Protein AF-A0A7S3EX35-F1 (afdb_monomer_lite)

Structure (mmCIF, N/CA/C/O backbone):
data_AF-A0A7S3EX35-F1
#
_entry.id   AF-A0A7S3EX35-F1
#
loop_
_atom_site.group_PDB
_atom_site.id
_atom_site.type_symbol
_atom_site.label_atom_id
_atom_site.label_alt_id
_atom_site.label_comp_id
_atom_site.label_asym_id
_atom_site.label_entity_id
_atom_site.label_seq_id
_atom_site.pdbx_PDB_ins_code
_atom_site.Cartn_x
_atom_site.Cartn_y
_atom_site.Cartn_z
_atom_site.occupancy
_atom_site.B_iso_or_equiv
_atom_site.auth_seq_id
_atom_site.auth_comp_id
_atom_site.auth_asym_id
_atom_site.auth_atom_id
_atom_site.pdbx_PDB_model_num
ATOM 1 N N . ASP A 1 1 ? 22.086 1.979 3.146 1.00 33.38 1 ASP A N 1
ATOM 2 C CA . ASP A 1 1 ? 22.890 0.841 2.663 1.00 33.38 1 ASP A CA 1
ATOM 3 C C . ASP A 1 1 ? 21.935 -0.196 2.086 1.00 33.38 1 ASP A C 1
ATOM 5 O O . ASP A 1 1 ? 20.925 -0.525 2.688 1.00 33.38 1 ASP A O 1
ATOM 9 N N . HIS A 1 2 ? 22.166 -0.631 0.851 1.00 28.47 2 HIS A N 1
ATOM 10 C CA . HIS A 1 2 ? 21.269 -1.547 0.129 1.00 28.47 2 HIS A CA 1
ATOM 11 C C . HIS A 1 2 ? 21.519 -3.010 0.526 1.00 28.47 2 HIS A C 1
ATOM 13 O O . HIS A 1 2 ? 21.668 -3.875 -0.322 1.00 28.47 2 HIS A O 1
ATOM 19 N N . THR A 1 3 ? 21.656 -3.261 1.826 1.00 29.84 3 THR A N 1
ATOM 20 C CA . THR A 1 3 ? 21.916 -4.591 2.395 1.00 29.84 3 THR A CA 1
ATOM 21 C C . THR A 1 3 ? 20.894 -4.938 3.468 1.00 29.84 3 THR A C 1
ATOM 23 O O . THR A 1 3 ? 21.164 -5.758 4.344 1.00 29.84 3 THR A O 1
ATOM 26 N N . SER A 1 4 ? 19.712 -4.309 3.443 1.00 34.94 4 SER A N 1
ATOM 27 C CA . SER A 1 4 ? 18.636 -4.766 4.314 1.00 34.94 4 SER A CA 1
ATOM 28 C C . SER A 1 4 ? 18.265 -6.178 3.870 1.00 34.94 4 SER A C 1
ATOM 30 O O . SER A 1 4 ? 17.968 -6.393 2.695 1.00 34.94 4 SER A O 1
ATOM 32 N N . ALA A 1 5 ? 18.258 -7.119 4.811 1.00 31.28 5 ALA A N 1
ATOM 33 C CA . ALA A 1 5 ? 17.847 -8.518 4.661 1.00 31.28 5 ALA A CA 1
ATOM 34 C C . ALA A 1 5 ? 16.389 -8.717 4.164 1.00 31.28 5 ALA A C 1
ATOM 36 O O . ALA A 1 5 ? 15.812 -9.788 4.316 1.00 31.28 5 ALA A O 1
ATOM 37 N N . LEU A 1 6 ? 15.777 -7.672 3.601 1.00 36.09 6 LEU A N 1
ATOM 38 C CA . LEU A 1 6 ? 14.483 -7.651 2.934 1.00 36.09 6 LEU A CA 1
ATOM 39 C C . LEU A 1 6 ? 14.613 -7.835 1.410 1.00 36.09 6 LEU A C 1
ATOM 41 O O . LEU A 1 6 ? 13.621 -8.200 0.791 1.00 36.09 6 LEU A O 1
ATOM 45 N N . ASP A 1 7 ? 15.803 -7.664 0.812 1.00 35.28 7 ASP A N 1
ATOM 46 C CA . ASP A 1 7 ? 16.043 -8.080 -0.587 1.00 35.28 7 ASP A CA 1
ATOM 47 C C . ASP A 1 7 ? 15.905 -9.615 -0.746 1.00 35.28 7 ASP A C 1
ATOM 49 O O . ASP A 1 7 ? 15.596 -10.109 -1.828 1.00 35.28 7 ASP A O 1
ATOM 53 N N . ASP A 1 8 ? 16.018 -10.365 0.359 1.00 32.72 8 ASP A N 1
ATOM 54 C CA . ASP A 1 8 ? 15.736 -11.807 0.447 1.00 32.72 8 ASP A CA 1
ATOM 55 C C . ASP A 1 8 ? 14.258 -12.135 0.750 1.00 32.72 8 ASP A C 1
ATOM 57 O O . ASP A 1 8 ? 13.870 -13.303 0.771 1.00 32.72 8 ASP A O 1
ATOM 61 N N . LEU A 1 9 ? 13.390 -11.128 0.933 1.00 33.03 9 LEU A N 1
ATOM 62 C CA . LEU A 1 9 ? 11.929 -11.304 0.924 1.00 33.03 9 LEU A CA 1
ATOM 63 C C . LEU A 1 9 ? 11.367 -11.222 -0.501 1.00 33.03 9 LEU A C 1
ATOM 65 O O . LEU A 1 9 ? 10.210 -10.838 -0.704 1.00 33.03 9 LEU A O 1
ATOM 69 N N . ALA A 1 10 ? 12.151 -11.657 -1.492 1.00 32.62 10 ALA A N 1
ATOM 70 C CA . ALA A 1 10 ? 11.584 -12.227 -2.699 1.00 32.62 10 ALA A CA 1
ATOM 71 C C . ALA A 1 10 ? 10.579 -13.293 -2.246 1.00 32.62 10 ALA A C 1
ATOM 73 O O . ALA A 1 10 ? 10.937 -14.360 -1.744 1.00 32.62 10 ALA A O 1
ATOM 74 N N . THR A 1 11 ? 9.288 -12.979 -2.359 1.00 35.28 11 THR A N 1
ATOM 75 C CA . THR A 1 11 ? 8.259 -14.006 -2.232 1.00 35.28 11 THR A CA 1
ATOM 76 C C . THR A 1 11 ? 8.614 -15.007 -3.313 1.00 35.28 11 THR A C 1
ATOM 78 O O . THR A 1 11 ? 8.600 -14.622 -4.481 1.00 35.28 11 THR A O 1
ATOM 81 N N . VAL A 1 12 ? 9.054 -16.206 -2.908 1.00 32.84 12 VAL A N 1
ATOM 82 C CA . VAL A 1 12 ? 9.645 -17.217 -3.793 1.00 32.84 12 VAL A CA 1
ATOM 83 C C . VAL A 1 12 ? 8.892 -17.193 -5.110 1.00 32.84 12 VAL A C 1
ATOM 85 O O . VAL A 1 12 ? 7.673 -17.394 -5.117 1.00 32.84 12 VAL A O 1
ATOM 88 N N . SER A 1 13 ? 9.610 -16.862 -6.189 1.00 37.06 13 SER A N 1
ATOM 89 C CA . SER A 1 13 ? 9.081 -16.903 -7.545 1.00 37.06 13 SER A CA 1
ATOM 90 C C . SER A 1 13 ? 8.287 -18.192 -7.662 1.00 37.06 13 SER A C 1
ATOM 92 O O . SER A 1 13 ? 8.802 -19.276 -7.380 1.00 37.06 13 SER A O 1
ATOM 94 N N . ALA A 1 14 ? 6.985 -18.074 -7.932 1.00 38.09 14 ALA A N 1
ATOM 95 C CA . ALA A 1 14 ? 6.151 -19.252 -8.042 1.00 38.09 14 ALA A CA 1
ATOM 96 C C . ALA A 1 14 ? 6.773 -20.107 -9.146 1.00 38.09 14 ALA A C 1
ATOM 98 O O . ALA A 1 14 ? 6.750 -19.735 -10.319 1.00 38.09 14 ALA A O 1
ATOM 99 N N . GLY A 1 15 ? 7.394 -21.222 -8.765 1.00 33.88 15 GLY A N 1
ATOM 100 C CA . GLY A 1 15 ? 7.865 -22.206 -9.714 1.00 33.88 15 GLY A CA 1
ATOM 101 C C . GLY A 1 15 ? 6.629 -22.767 -10.391 1.00 33.88 15 GLY A C 1
ATOM 102 O O . GLY A 1 15 ? 6.001 -23.682 -9.863 1.00 33.88 15 GLY A O 1
ATOM 103 N N . VAL A 1 16 ? 6.250 -22.214 -11.543 1.00 41.34 16 VAL A N 1
ATOM 104 C CA . VAL A 1 16 ? 5.185 -22.769 -12.384 1.00 41.34 16 VAL A CA 1
ATOM 105 C C . VAL A 1 16 ? 5.780 -23.960 -13.138 1.00 41.34 16 VAL A C 1
ATOM 107 O O . VAL A 1 16 ? 5.935 -23.969 -14.355 1.00 41.34 16 VAL A O 1
ATOM 110 N N . GLY A 1 17 ? 6.210 -24.965 -12.377 1.00 36.56 17 GLY A N 1
ATOM 111 C CA . GLY A 1 17 ? 6.671 -26.238 -12.893 1.00 36.56 17 GLY A CA 1
ATOM 112 C C . GLY A 1 17 ? 5.466 -27.141 -13.093 1.00 36.56 17 GLY A C 1
ATOM 113 O O . GLY A 1 17 ? 4.831 -27.559 -12.126 1.00 36.56 17 GLY A O 1
ATOM 114 N N . ALA A 1 18 ? 5.156 -27.477 -14.344 1.00 40.00 18 ALA A N 1
ATOM 115 C CA . ALA A 1 18 ? 4.335 -28.647 -14.617 1.00 40.00 18 ALA A CA 1
ATOM 116 C C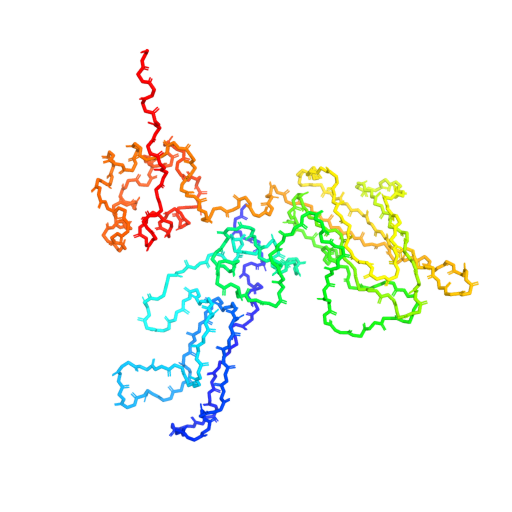 . ALA A 1 18 ? 5.134 -29.870 -14.134 1.00 40.00 18 ALA A C 1
ATOM 118 O O . ALA A 1 18 ? 6.088 -30.283 -14.789 1.00 40.00 18 ALA A O 1
ATOM 119 N N . GLY A 1 19 ? 4.799 -30.386 -12.947 1.00 36.88 19 GLY A N 1
ATOM 120 C CA . GLY A 1 19 ? 5.507 -31.450 -12.222 1.00 36.88 19 GLY A CA 1
ATOM 121 C C . GLY A 1 19 ? 5.481 -32.822 -12.901 1.00 36.88 19 GLY A C 1
ATOM 122 O O . GLY A 1 19 ? 5.061 -33.809 -12.308 1.00 36.88 19 GLY A O 1
ATOM 123 N N . THR A 1 20 ? 5.942 -32.909 -14.143 1.00 41.03 20 THR A N 1
ATOM 124 C CA . THR A 1 20 ? 6.000 -34.145 -14.920 1.00 41.03 20 THR A CA 1
ATOM 125 C C . THR A 1 20 ? 7.351 -34.245 -15.619 1.00 41.03 20 THR A C 1
ATOM 127 O O . THR A 1 20 ? 7.836 -33.284 -16.207 1.00 41.03 20 THR A O 1
ATOM 130 N N . LYS A 1 21 ? 7.974 -35.428 -15.565 1.00 45.53 21 LYS A N 1
ATOM 131 C CA . LYS A 1 21 ? 9.243 -35.731 -16.259 1.00 45.53 21 LYS A CA 1
ATOM 132 C C . LYS A 1 21 ? 9.092 -35.799 -17.793 1.00 45.53 21 LYS A C 1
ATOM 134 O O . LYS A 1 21 ? 10.073 -36.016 -18.494 1.00 45.53 21 LYS A O 1
ATOM 139 N N . THR A 1 22 ? 7.877 -35.614 -18.303 1.00 51.66 22 THR A N 1
ATOM 140 C CA . THR A 1 22 ? 7.478 -35.707 -19.711 1.00 51.66 22 THR A CA 1
ATOM 141 C C . THR A 1 22 ? 6.502 -34.581 -20.024 1.00 51.66 22 THR A C 1
ATOM 143 O O . THR A 1 22 ? 5.497 -34.449 -19.333 1.00 51.66 22 THR A O 1
ATOM 146 N N . PHE A 1 23 ? 6.783 -33.795 -21.065 1.00 51.31 23 PHE A N 1
ATOM 147 C CA . PHE A 1 23 ? 5.909 -32.723 -21.546 1.00 51.31 23 PHE A CA 1
ATOM 148 C C . PHE A 1 23 ? 4.521 -33.275 -21.919 1.00 51.31 23 PHE A C 1
ATOM 150 O O . PHE A 1 23 ? 4.402 -34.042 -22.875 1.00 51.31 23 PHE A O 1
ATOM 157 N N . ASP A 1 24 ? 3.478 -32.885 -21.176 1.00 54.41 24 ASP A N 1
ATOM 158 C CA . ASP A 1 24 ? 2.083 -33.185 -21.517 1.00 54.41 24 ASP A CA 1
ATOM 159 C C . ASP A 1 24 ? 1.392 -31.938 -22.104 1.00 54.41 24 ASP A C 1
ATOM 161 O O . ASP A 1 24 ? 1.098 -30.987 -21.368 1.00 54.41 24 ASP A O 1
ATOM 165 N N . PRO A 1 25 ? 1.077 -31.922 -23.413 1.00 49.00 25 PRO A N 1
ATOM 166 C CA . PRO A 1 25 ? 0.345 -30.820 -24.034 1.00 49.00 25 PRO A CA 1
ATOM 167 C C . PRO A 1 25 ? -1.105 -30.689 -23.523 1.00 49.00 25 PRO A C 1
ATOM 169 O O . PRO A 1 25 ? -1.732 -29.654 -23.744 1.00 49.00 25 PRO A O 1
ATOM 172 N N . ARG A 1 26 ? -1.653 -31.700 -22.827 1.00 50.09 26 ARG A N 1
ATOM 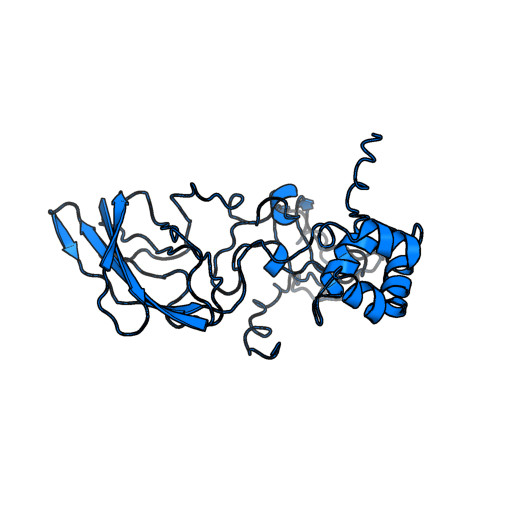173 C CA . ARG A 1 26 ? -3.026 -31.707 -22.287 1.00 50.09 26 ARG A CA 1
ATOM 174 C C . ARG A 1 26 ? -3.135 -31.210 -20.848 1.00 50.09 26 ARG A C 1
ATOM 176 O O . ARG A 1 26 ? -4.180 -30.666 -20.498 1.00 50.09 26 ARG A O 1
ATOM 183 N N . ALA A 1 27 ? -2.076 -31.309 -20.043 1.00 51.91 27 ALA A N 1
ATOM 184 C CA . ALA A 1 27 ? -2.044 -30.784 -18.670 1.00 51.91 27 ALA A CA 1
ATOM 185 C C . ALA A 1 27 ? -2.202 -29.246 -18.599 1.00 51.91 27 ALA A C 1
ATOM 187 O O . ALA A 1 27 ? -2.414 -28.682 -17.532 1.00 51.91 27 ALA A O 1
ATOM 188 N N . ASN A 1 28 ? -2.125 -28.575 -19.753 1.00 53.84 28 ASN A N 1
ATOM 189 C CA . ASN A 1 28 ? -1.778 -27.167 -19.882 1.00 53.84 28 ASN A CA 1
ATOM 190 C C . ASN A 1 28 ? -2.725 -26.334 -20.764 1.00 53.84 28 ASN A C 1
ATOM 192 O O . ASN A 1 28 ? -2.515 -25.135 -20.927 1.00 53.84 28 ASN A O 1
ATOM 196 N N . ALA A 1 29 ? -3.785 -26.928 -21.318 1.00 54.47 29 ALA A N 1
ATOM 197 C CA . ALA A 1 29 ? -4.686 -26.233 -22.245 1.00 54.47 29 ALA A CA 1
ATOM 198 C C . ALA A 1 29 ? -5.743 -25.333 -21.563 1.00 54.47 29 ALA A C 1
ATOM 200 O O . ALA A 1 29 ? -6.445 -24.597 -22.251 1.00 54.47 29 ALA A O 1
ATOM 201 N N . LYS A 1 30 ? -5.888 -25.391 -20.228 1.00 58.84 30 LYS A N 1
ATOM 202 C CA . LYS A 1 30 ? -6.922 -24.645 -19.474 1.00 58.84 30 LYS A CA 1
ATOM 203 C C . LYS A 1 30 ? -6.387 -23.587 -18.506 1.00 58.84 30 LYS A C 1
ATOM 205 O O . LYS A 1 30 ? -7.184 -22.854 -17.927 1.00 58.84 30 LYS A O 1
ATOM 210 N N . SER A 1 31 ? -5.075 -23.505 -18.307 1.00 69.31 31 SER A N 1
ATOM 211 C CA . SER A 1 31 ? -4.493 -22.509 -17.406 1.00 69.31 31 SER A CA 1
ATOM 212 C C . SER A 1 31 ? -4.565 -21.133 -18.059 1.00 69.31 31 SER A C 1
ATOM 214 O O . SER A 1 31 ? -4.027 -20.935 -19.147 1.00 69.31 31 SER A O 1
ATOM 216 N N . ASN A 1 32 ? -5.239 -20.188 -17.407 1.00 74.00 32 ASN A N 1
ATOM 217 C CA . ASN A 1 32 ? -5.300 -18.797 -17.836 1.00 74.00 32 ASN A CA 1
ATOM 218 C C . ASN A 1 32 ? -4.563 -17.932 -16.812 1.00 74.00 32 ASN A C 1
ATOM 220 O O . ASN A 1 32 ? -4.972 -17.842 -15.655 1.00 74.00 32 ASN A O 1
ATOM 224 N N . PHE A 1 33 ? -3.468 -17.320 -17.251 1.00 76.88 33 PHE A N 1
ATOM 225 C CA . PHE A 1 33 ? -2.710 -16.347 -16.483 1.00 76.88 33 PHE A CA 1
ATOM 226 C C . PHE A 1 33 ? -3.039 -14.970 -17.036 1.00 76.88 33 PHE A C 1
ATOM 228 O O . PHE A 1 33 ? -2.510 -14.566 -18.076 1.00 76.88 33 PHE A O 1
ATOM 235 N N . ALA A 1 34 ? -3.907 -14.240 -16.346 1.00 79.44 34 ALA A N 1
ATOM 236 C CA . ALA A 1 34 ? -4.270 -12.891 -16.742 1.00 79.44 34 ALA A CA 1
ATOM 237 C C . ALA A 1 34 ? -3.981 -11.870 -15.645 1.00 79.44 34 ALA A C 1
ATOM 239 O O . ALA A 1 34 ? -4.303 -12.111 -14.484 1.00 79.44 34 ALA A O 1
ATOM 240 N N . ARG A 1 35 ? -3.431 -10.714 -16.041 1.00 82.94 35 ARG A N 1
ATOM 241 C CA . ARG A 1 35 ? -3.239 -9.538 -15.174 1.00 82.94 35 ARG A CA 1
ATOM 242 C C . ARG A 1 35 ? -2.422 -9.817 -13.910 1.00 82.94 35 ARG A C 1
ATOM 244 O O . ARG A 1 35 ? -2.694 -9.261 -12.855 1.00 82.94 35 ARG A O 1
ATOM 251 N N . ASN A 1 36 ? -1.403 -10.660 -14.006 1.00 82.25 36 ASN A N 1
ATOM 252 C CA . ASN A 1 36 ? -0.473 -10.928 -12.910 1.00 82.25 36 ASN A CA 1
ATOM 253 C C . ASN A 1 36 ? 0.745 -10.009 -12.980 1.00 82.25 36 ASN A C 1
ATOM 255 O O . ASN A 1 36 ? 1.125 -9.551 -14.057 1.00 82.25 36 ASN A O 1
ATOM 259 N N . VAL A 1 37 ? 1.380 -9.795 -11.831 1.00 80.75 37 VAL A N 1
ATOM 260 C CA . VAL A 1 37 ? 2.688 -9.146 -11.723 1.00 80.75 37 VAL A CA 1
ATOM 261 C C . VAL A 1 37 ? 3.669 -10.209 -11.242 1.00 80.75 37 VAL A C 1
ATOM 263 O O . VAL A 1 37 ? 3.548 -10.695 -10.120 1.00 80.75 37 VAL A O 1
ATOM 266 N N . PHE A 1 38 ? 4.593 -10.608 -12.110 1.00 76.19 38 PHE A N 1
ATOM 267 C CA . PHE A 1 38 ? 5.628 -11.591 -11.822 1.00 76.19 38 PHE A CA 1
ATOM 268 C C . PHE A 1 38 ? 6.985 -10.906 -11.845 1.00 76.19 38 PHE A C 1
ATOM 270 O O . PHE A 1 38 ? 7.360 -10.318 -12.853 1.00 76.19 38 PHE A O 1
ATOM 277 N N . ASP A 1 39 ? 7.729 -11.021 -10.754 1.00 66.06 39 ASP A N 1
ATOM 278 C CA . ASP A 1 39 ? 9.122 -10.576 -10.709 1.00 66.06 39 ASP A CA 1
ATOM 279 C C . ASP A 1 39 ? 9.986 -11.415 -11.672 1.00 66.06 39 ASP A C 1
ATOM 281 O O . ASP A 1 39 ? 10.667 -10.899 -12.555 1.00 66.06 39 ASP A O 1
ATOM 285 N N . PHE A 1 40 ? 9.825 -12.741 -11.616 1.00 65.25 40 PHE A N 1
ATOM 286 C CA . PHE A 1 40 ? 10.489 -13.682 -12.512 1.00 65.25 40 PHE A CA 1
ATOM 287 C C . PHE A 1 40 ? 9.578 -14.851 -12.888 1.00 65.25 40 PHE A C 1
ATOM 289 O O . PHE A 1 40 ? 8.814 -15.350 -12.058 1.00 65.25 40 PHE A O 1
ATOM 296 N N . ALA A 1 41 ? 9.701 -15.324 -14.128 1.00 64.44 41 ALA A N 1
ATOM 297 C CA . ALA A 1 41 ? 9.028 -16.520 -14.612 1.00 64.44 41 ALA A CA 1
ATOM 298 C C . ALA A 1 41 ? 10.023 -17.471 -15.306 1.00 64.44 41 ALA A C 1
ATOM 300 O O . ALA A 1 41 ? 10.668 -17.121 -16.297 1.00 64.44 41 ALA A O 1
ATOM 301 N N . ALA A 1 42 ? 10.123 -18.704 -14.798 1.00 60.56 42 ALA A N 1
ATOM 302 C CA . ALA A 1 42 ? 10.998 -19.751 -15.324 1.00 60.56 42 ALA A CA 1
ATOM 303 C C . ALA A 1 42 ? 10.241 -21.029 -15.667 1.00 60.56 42 ALA A C 1
ATOM 305 O O . ALA A 1 42 ? 9.328 -21.442 -14.954 1.00 60.56 42 ALA A O 1
ATOM 306 N N . ILE A 1 43 ? 10.704 -21.706 -16.715 1.00 59.81 43 ILE A N 1
ATOM 307 C CA . ILE A 1 43 ? 10.326 -23.075 -17.033 1.00 59.81 43 ILE A CA 1
ATOM 308 C C . ILE A 1 43 ? 11.302 -23.996 -16.290 1.00 59.81 43 ILE A C 1
ATOM 310 O O . ILE A 1 43 ? 12.513 -23.955 -16.509 1.00 59.81 43 ILE A O 1
ATOM 314 N N . ILE A 1 44 ? 10.782 -24.826 -15.387 1.00 50.28 44 ILE A N 1
ATOM 315 C CA . ILE A 1 44 ? 11.564 -25.834 -14.658 1.00 50.28 44 ILE A CA 1
ATOM 316 C C . ILE A 1 44 ? 11.093 -27.214 -15.135 1.00 50.28 44 ILE A C 1
ATOM 318 O O . ILE A 1 44 ? 9.966 -27.611 -14.849 1.00 50.28 44 ILE A O 1
ATOM 322 N N . GLY A 1 45 ? 11.925 -27.928 -15.902 1.00 51.84 45 GLY A N 1
ATOM 323 C CA . GLY A 1 45 ? 11.583 -29.230 -16.493 1.00 51.84 45 GLY A CA 1
ATOM 324 C C . GLY A 1 45 ? 12.373 -29.549 -17.768 1.00 51.84 45 GLY A C 1
ATOM 325 O O . GLY A 1 45 ? 13.176 -28.734 -18.218 1.00 51.84 45 GLY A O 1
ATOM 326 N N . ALA A 1 46 ? 12.173 -30.748 -18.336 1.00 49.16 46 ALA A N 1
ATOM 327 C CA . ALA A 1 46 ? 12.857 -31.190 -19.557 1.00 49.16 46 ALA A CA 1
ATOM 328 C C . ALA A 1 46 ? 12.678 -30.169 -20.695 1.00 49.16 46 ALA A C 1
ATOM 330 O O . ALA A 1 46 ? 11.570 -29.678 -20.916 1.00 49.16 46 ALA A O 1
ATOM 331 N N . GLN A 1 47 ? 13.778 -29.858 -21.393 1.00 52.88 47 GLN A N 1
ATOM 332 C CA . GLN A 1 47 ? 13.825 -28.915 -22.514 1.00 52.88 47 GLN A CA 1
ATOM 333 C C . GLN A 1 47 ? 12.657 -29.164 -23.475 1.00 52.88 47 GLN A C 1
ATOM 335 O O . GLN A 1 47 ? 12.442 -30.295 -23.916 1.00 52.88 47 GLN A O 1
ATOM 340 N N . CYS A 1 48 ? 11.903 -28.109 -23.804 1.00 54.41 48 CYS A N 1
ATOM 341 C CA . CYS A 1 48 ? 10.897 -28.198 -24.855 1.00 54.41 48 CYS A CA 1
ATOM 342 C C . CYS A 1 48 ? 11.586 -28.721 -26.127 1.00 54.41 48 CYS A C 1
ATOM 344 O O . CYS A 1 48 ? 12.617 -28.165 -26.518 1.00 54.41 48 CYS A O 1
ATOM 346 N N . PRO A 1 49 ? 11.043 -29.749 -26.799 1.00 53.97 49 PRO A N 1
ATOM 347 C CA . PRO A 1 49 ? 11.664 -30.314 -27.996 1.00 53.97 49 PRO A CA 1
ATOM 348 C C . PRO A 1 49 ? 11.757 -29.315 -29.166 1.00 53.97 49 PRO A C 1
ATOM 350 O O . PRO A 1 49 ? 12.460 -29.585 -30.137 1.00 53.97 49 PRO A O 1
ATOM 353 N N . LYS A 1 50 ? 11.071 -28.161 -29.089 1.00 54.00 50 LYS A N 1
ATOM 354 C CA . LYS A 1 50 ? 11.198 -27.039 -30.030 1.00 54.00 50 LYS A CA 1
ATOM 355 C C . LYS A 1 50 ? 11.299 -25.702 -29.292 1.00 54.00 50 LYS A C 1
ATOM 357 O O . LYS A 1 50 ? 10.431 -25.367 -28.491 1.00 54.00 50 LYS A O 1
ATOM 362 N N . GLN A 1 51 ? 12.342 -24.936 -29.603 1.00 56.19 51 GLN A N 1
ATOM 363 C CA . GLN A 1 51 ? 12.491 -23.536 -29.199 1.00 56.19 51 GLN A CA 1
ATOM 364 C C . GLN A 1 51 ? 11.641 -22.617 -30.106 1.00 56.19 51 GLN A C 1
ATOM 366 O O . GLN A 1 51 ? 11.477 -22.947 -31.285 1.00 56.19 51 GLN A O 1
ATOM 371 N N . PRO A 1 52 ? 11.140 -21.469 -29.609 1.00 55.91 52 PRO A N 1
ATOM 372 C CA . PRO A 1 52 ? 11.266 -20.974 -28.235 1.00 55.91 52 PRO A CA 1
ATOM 373 C C . PRO A 1 52 ? 10.314 -21.689 -27.260 1.00 55.91 52 PRO A C 1
ATOM 375 O O . PRO A 1 52 ? 9.151 -21.941 -27.575 1.00 55.91 52 PRO A O 1
ATOM 378 N N . CYS A 1 53 ? 10.805 -22.015 -26.061 1.00 55.34 53 CYS A N 1
ATOM 379 C CA . CYS A 1 53 ? 9.970 -22.563 -24.991 1.00 55.34 53 CYS A CA 1
ATOM 380 C C . CYS A 1 53 ? 9.016 -21.479 -24.455 1.00 55.34 53 CYS A C 1
ATOM 382 O O . CYS A 1 53 ? 9.481 -20.481 -23.911 1.00 55.34 53 CYS A O 1
ATOM 384 N N . ALA A 1 54 ? 7.701 -21.690 -24.535 1.00 59.75 54 ALA A N 1
ATOM 385 C CA . ALA A 1 54 ? 6.714 -20.838 -23.870 1.00 59.75 54 ALA A CA 1
ATOM 386 C C . ALA A 1 54 ? 6.198 -21.499 -22.584 1.00 59.75 54 ALA A C 1
ATOM 388 O O . ALA A 1 54 ? 6.046 -22.724 -22.528 1.00 59.75 54 ALA A O 1
ATOM 389 N N . LEU A 1 55 ? 5.890 -20.691 -21.564 1.00 63.00 55 LEU A N 1
ATOM 390 C CA . LEU A 1 55 ? 5.122 -21.182 -20.424 1.00 63.00 55 LEU A CA 1
ATOM 391 C C . LEU A 1 55 ? 3.740 -21.635 -20.914 1.00 63.00 55 LEU A C 1
ATOM 393 O O . LEU A 1 55 ? 3.101 -20.926 -21.693 1.00 63.00 55 LEU A O 1
ATOM 397 N N . PRO A 1 56 ? 3.264 -22.805 -20.474 1.00 62.09 56 PRO A N 1
ATOM 398 C CA . PRO A 1 56 ? 1.955 -23.288 -20.873 1.00 62.09 56 PRO A CA 1
ATOM 399 C C . PRO A 1 56 ? 0.808 -22.380 -20.402 1.00 62.09 56 PRO A C 1
ATOM 401 O O . PRO A 1 56 ? 0.925 -21.673 -19.400 1.00 62.09 56 PRO A O 1
ATOM 404 N N . GLY A 1 57 ? -0.332 -22.467 -21.092 1.00 68.44 57 GLY A N 1
ATOM 405 C CA . GLY A 1 57 ? -1.545 -21.701 -20.793 1.00 68.44 57 GLY A CA 1
ATOM 406 C C . GLY A 1 57 ? -1.706 -20.434 -21.637 1.00 68.44 57 GLY A C 1
ATOM 407 O O . GLY A 1 57 ? -0.854 -20.087 -22.451 1.00 68.44 57 GLY A O 1
ATOM 408 N N . THR A 1 58 ? -2.827 -19.736 -21.461 1.00 74.12 58 THR A N 1
ATOM 409 C CA . THR A 1 58 ? -3.078 -18.435 -22.099 1.00 74.12 58 THR A CA 1
ATOM 410 C C . THR A 1 58 ? -2.580 -17.314 -21.198 1.00 74.12 58 THR A C 1
ATOM 412 O O . THR A 1 58 ? -3.041 -17.196 -20.062 1.00 74.12 58 THR A O 1
ATOM 415 N N . TRP A 1 59 ? -1.679 -16.479 -21.712 1.00 76.38 59 TRP A N 1
ATOM 416 C CA . TRP A 1 59 ? -1.093 -15.350 -20.991 1.00 76.38 59 TRP A CA 1
ATOM 417 C C . TRP A 1 59 ? -1.635 -14.034 -21.551 1.00 76.38 59 TRP A C 1
ATOM 419 O O . TRP A 1 59 ? -1.496 -13.771 -22.743 1.00 76.38 59 TRP A O 1
ATOM 429 N N . SER A 1 60 ? -2.247 -13.193 -20.715 1.00 80.19 60 SER A N 1
ATOM 430 C CA . SER A 1 60 ? -2.808 -11.909 -21.168 1.00 80.19 60 SER A CA 1
ATOM 431 C C . SER A 1 60 ? -2.699 -10.806 -20.118 1.00 80.19 60 SER A C 1
ATOM 433 O O . SER A 1 60 ? -3.129 -10.979 -18.983 1.00 80.19 60 SER A O 1
ATOM 435 N N . GLY A 1 61 ? -2.167 -9.639 -20.486 1.00 74.81 61 GLY A N 1
ATOM 436 C CA . GLY A 1 61 ? -2.108 -8.478 -19.585 1.00 74.81 61 GLY A CA 1
ATOM 437 C C . GLY A 1 61 ? -1.212 -8.661 -18.353 1.00 74.81 61 GLY A C 1
ATOM 438 O O . GLY A 1 61 ? -1.342 -7.902 -17.402 1.00 74.81 61 GLY A O 1
ATOM 439 N N . ASN A 1 62 ? -0.327 -9.663 -18.344 1.00 76.56 62 ASN A N 1
ATOM 440 C CA . ASN A 1 62 ? 0.652 -9.839 -17.272 1.00 76.56 62 ASN A CA 1
ATOM 441 C C . ASN A 1 62 ? 1.811 -8.833 -17.425 1.00 76.56 62 ASN A C 1
ATOM 443 O O . ASN A 1 62 ? 2.145 -8.394 -18.533 1.00 76.56 62 ASN A O 1
ATOM 447 N N . LEU A 1 63 ? 2.451 -8.499 -16.309 1.00 76.44 63 LEU A N 1
ATOM 448 C CA . LEU A 1 63 ? 3.744 -7.830 -16.261 1.00 76.44 63 LEU A CA 1
ATOM 449 C C . LEU A 1 63 ? 4.772 -8.830 -15.715 1.00 76.44 63 LEU A C 1
ATOM 451 O O . LEU A 1 63 ? 4.544 -9.409 -14.656 1.00 76.44 63 LEU A O 1
ATOM 455 N N . ILE A 1 64 ? 5.855 -9.066 -16.456 1.00 71.50 64 ILE A N 1
ATOM 456 C CA . ILE A 1 64 ? 6.906 -10.038 -16.123 1.00 71.50 64 ILE A CA 1
ATOM 457 C C . ILE A 1 64 ? 8.238 -9.286 -16.106 1.00 71.50 64 ILE A C 1
ATOM 459 O O . ILE A 1 64 ? 8.551 -8.620 -17.089 1.00 71.50 64 ILE A O 1
ATOM 463 N N . GLY A 1 65 ? 8.964 -9.345 -14.987 1.00 60.75 65 GLY A N 1
ATOM 464 C CA . GLY A 1 65 ? 10.221 -8.620 -14.789 1.00 60.75 65 GLY A CA 1
ATOM 465 C C . GLY A 1 65 ? 11.365 -9.293 -15.525 1.00 60.75 65 GLY A C 1
ATOM 466 O O . GLY A 1 65 ? 12.099 -8.648 -16.256 1.00 60.75 65 GLY A O 1
ATOM 467 N N . ALA A 1 66 ? 11.473 -10.613 -15.428 1.00 61.16 66 ALA A N 1
ATOM 468 C CA . ALA A 1 66 ? 12.380 -11.383 -16.266 1.00 61.16 66 ALA A CA 1
ATOM 469 C C . ALA A 1 66 ? 11.786 -12.749 -16.629 1.00 61.16 66 ALA A C 1
ATOM 471 O O . ALA A 1 66 ? 11.119 -13.398 -15.819 1.00 61.16 66 ALA A O 1
ATOM 472 N N . ASN A 1 67 ? 12.050 -13.203 -17.856 1.00 57.28 67 ASN A N 1
ATOM 473 C CA . ASN A 1 67 ? 11.723 -14.547 -18.326 1.00 57.28 67 ASN A CA 1
ATOM 474 C C . ASN A 1 67 ? 12.997 -15.284 -18.785 1.00 57.28 67 ASN A C 1
ATOM 476 O O . ASN A 1 67 ? 14.003 -14.660 -19.123 1.00 57.28 67 ASN A O 1
ATOM 480 N N . GLN A 1 68 ? 12.977 -16.621 -18.812 1.00 47.91 68 GLN A N 1
ATOM 481 C CA . GLN A 1 68 ? 14.127 -17.433 -19.258 1.00 47.91 68 GLN A CA 1
ATOM 482 C C . GLN A 1 68 ? 14.542 -17.210 -20.727 1.00 47.91 68 GLN A C 1
ATOM 484 O O . GLN A 1 68 ? 15.643 -17.605 -21.103 1.00 47.91 68 GLN A O 1
ATOM 489 N N . SER A 1 69 ? 13.697 -16.592 -21.558 1.00 47.78 69 SER A N 1
ATOM 490 C CA . SER A 1 69 ? 14.040 -16.210 -22.936 1.00 47.78 69 SER A CA 1
ATOM 491 C C . SER A 1 69 ? 14.833 -14.900 -23.039 1.00 47.78 69 SER A C 1
ATOM 493 O O . SER A 1 69 ? 15.331 -14.597 -24.119 1.00 47.78 69 SER A O 1
ATOM 4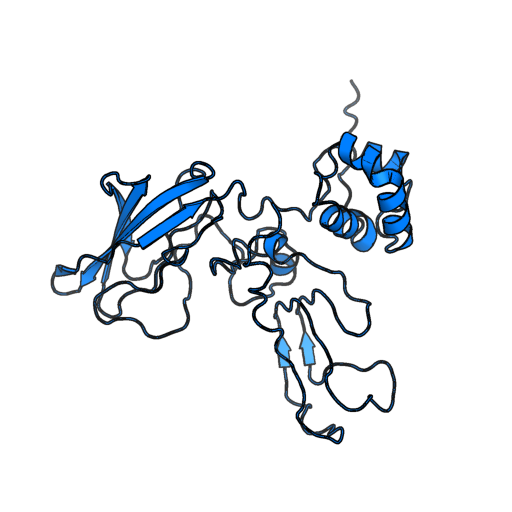95 N N . GLY A 1 70 ? 14.983 -14.139 -21.947 1.00 44.94 70 GLY A N 1
ATOM 496 C CA . GLY A 1 70 ? 15.817 -12.932 -21.894 1.00 44.94 70 GLY A CA 1
ATOM 497 C C . GLY A 1 70 ? 15.281 -11.725 -22.673 1.00 44.94 70 GLY A C 1
ATOM 498 O O . GLY A 1 70 ? 16.032 -10.784 -22.899 1.00 44.94 70 GLY A O 1
ATOM 499 N N . THR A 1 71 ? 14.016 -11.741 -23.106 1.00 41.88 71 THR A N 1
ATOM 500 C CA . THR A 1 71 ? 13.430 -10.688 -23.961 1.00 41.88 71 THR A CA 1
ATOM 501 C C . THR A 1 71 ? 12.562 -9.673 -23.216 1.00 41.88 71 THR A C 1
ATOM 503 O O . THR A 1 71 ? 12.214 -8.649 -23.798 1.00 41.88 71 THR A O 1
ATOM 506 N N . ASP A 1 72 ? 12.182 -9.950 -21.966 1.00 53.81 72 ASP A N 1
ATOM 507 C CA . ASP A 1 72 ? 11.329 -9.057 -21.175 1.00 53.81 72 ASP A CA 1
ATOM 508 C C . ASP A 1 72 ? 12.184 -8.113 -20.317 1.00 53.81 72 ASP A C 1
ATOM 510 O O . ASP A 1 72 ? 13.184 -8.526 -19.728 1.00 53.81 72 ASP A O 1
ATOM 514 N N . THR A 1 73 ? 11.796 -6.837 -20.278 1.00 51.31 73 THR A N 1
ATOM 515 C CA . THR A 1 73 ? 12.498 -5.768 -19.556 1.00 51.31 73 THR A CA 1
ATOM 516 C C . THR A 1 73 ? 12.381 -5.955 -18.039 1.00 51.31 73 THR A C 1
ATOM 518 O O . THR A 1 73 ? 11.244 -5.940 -17.545 1.00 51.31 73 THR A O 1
ATOM 521 N N . PRO A 1 74 ? 13.502 -6.037 -17.296 1.00 54.66 74 PRO A N 1
ATOM 522 C CA . PRO A 1 74 ? 13.510 -5.926 -15.840 1.00 54.66 74 PRO A CA 1
ATOM 523 C C . PRO A 1 74 ? 12.686 -4.722 -15.380 1.00 54.66 74 PRO A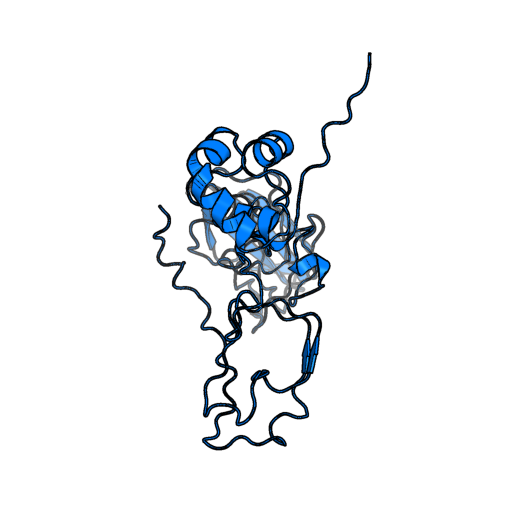 C 1
ATOM 525 O O . PRO A 1 74 ? 12.875 -3.599 -15.850 1.00 54.66 74 PRO A O 1
ATOM 528 N N . PHE A 1 75 ? 11.744 -4.937 -14.464 1.00 61.41 75 PHE A N 1
ATOM 529 C CA . PHE A 1 75 ? 11.050 -3.842 -13.795 1.00 61.41 75 PHE A CA 1
ATOM 530 C C . PHE A 1 75 ? 11.299 -3.937 -12.292 1.00 61.41 75 PHE A C 1
ATOM 532 O O . PHE A 1 75 ? 11.266 -5.016 -11.709 1.00 61.41 75 PHE A O 1
ATOM 539 N N . ASP A 1 76 ? 11.553 -2.796 -11.657 1.00 70.31 76 ASP A N 1
ATOM 540 C CA . ASP A 1 76 ? 11.671 -2.724 -10.205 1.00 70.31 76 ASP A CA 1
ATOM 541 C C . ASP A 1 76 ? 10.265 -2.652 -9.603 1.00 70.31 76 ASP A C 1
ATOM 543 O O . ASP A 1 76 ? 9.559 -1.657 -9.780 1.00 70.31 76 ASP A O 1
ATOM 547 N N . ILE A 1 77 ? 9.850 -3.693 -8.877 1.00 76.06 77 ILE A N 1
ATOM 548 C CA . ILE A 1 77 ? 8.524 -3.756 -8.243 1.00 76.06 77 ILE A CA 1
ATOM 549 C C . ILE A 1 77 ? 8.246 -2.553 -7.326 1.00 76.06 77 ILE A C 1
ATOM 551 O O . ILE A 1 77 ? 7.093 -2.146 -7.185 1.00 76.06 77 ILE A O 1
ATOM 555 N N . ARG A 1 78 ? 9.289 -1.934 -6.752 1.00 76.44 78 ARG A N 1
ATOM 556 C CA . ARG A 1 78 ? 9.181 -0.738 -5.896 1.00 76.44 78 ARG A CA 1
ATOM 557 C C . ARG A 1 78 ? 8.787 0.518 -6.668 1.00 76.44 78 ARG A C 1
ATOM 559 O O . ARG A 1 78 ? 8.279 1.465 -6.077 1.00 76.44 78 ARG A O 1
ATOM 566 N N . ALA A 1 79 ? 9.047 0.542 -7.970 1.00 75.31 79 ALA A N 1
ATOM 567 C CA . ALA A 1 79 ? 8.626 1.623 -8.849 1.00 75.31 79 ALA A CA 1
ATOM 568 C C . ALA A 1 79 ? 7.225 1.390 -9.435 1.00 75.31 79 ALA A C 1
ATOM 570 O O . ALA A 1 79 ? 6.579 2.306 -9.941 1.00 75.31 79 ALA A O 1
ATOM 571 N N . GLU A 1 80 ? 6.745 0.150 -9.361 1.00 83.50 80 GLU A N 1
ATOM 572 C CA . GLU A 1 80 ? 5.467 -0.245 -9.933 1.00 83.50 80 GLU A CA 1
ATOM 573 C C . GLU A 1 80 ? 4.315 -0.218 -8.923 1.00 83.50 80 GLU A C 1
ATOM 575 O O . GLU A 1 80 ? 3.191 0.162 -9.277 1.00 83.50 80 GLU A O 1
ATOM 580 N N . LEU A 1 81 ? 4.592 -0.610 -7.677 1.00 89.75 81 LEU A N 1
ATOM 581 C CA . LEU A 1 81 ? 3.637 -0.709 -6.575 1.00 89.75 81 LEU A CA 1
ATOM 582 C C . LEU A 1 81 ? 4.008 0.240 -5.433 1.00 89.75 81 LEU A C 1
ATOM 584 O O . LEU A 1 81 ? 5.173 0.561 -5.218 1.00 89.75 81 LEU A O 1
ATOM 588 N N . ARG A 1 82 ? 2.995 0.644 -4.668 1.00 92.31 82 ARG A N 1
ATOM 589 C CA . ARG A 1 82 ? 3.094 1.555 -3.524 1.00 92.31 82 ARG A CA 1
ATOM 590 C C . ARG A 1 82 ? 4.149 1.145 -2.492 1.00 92.31 82 ARG A C 1
ATOM 592 O O . ARG A 1 82 ? 5.084 1.899 -2.236 1.00 92.31 82 ARG A O 1
ATOM 599 N N . ASP A 1 83 ? 3.973 -0.008 -1.857 1.00 92.00 83 ASP A N 1
ATOM 600 C CA . ASP A 1 83 ? 4.896 -0.523 -0.844 1.00 92.00 83 ASP A CA 1
ATOM 601 C C . ASP A 1 83 ? 4.755 -2.054 -0.728 1.00 92.00 83 ASP A C 1
ATOM 603 O O . ASP A 1 83 ? 4.159 -2.572 0.226 1.00 92.00 83 ASP A O 1
ATOM 607 N N . PRO A 1 84 ? 5.243 -2.810 -1.731 1.00 89.19 84 PRO A N 1
ATOM 608 C CA . PRO A 1 84 ? 5.027 -4.254 -1.808 1.00 89.19 84 PRO A CA 1
ATOM 609 C C . PRO A 1 84 ? 5.660 -5.017 -0.636 1.00 89.19 84 PRO A C 1
ATOM 611 O O . PRO A 1 84 ? 5.103 -6.024 -0.195 1.00 89.19 84 PRO A O 1
ATOM 614 N N . TYR A 1 85 ? 6.764 -4.517 -0.073 1.00 87.38 85 TYR A N 1
ATOM 615 C CA . TYR A 1 85 ? 7.427 -5.125 1.087 1.00 87.38 85 TYR A CA 1
ATOM 616 C C . TYR A 1 85 ? 6.629 -4.943 2.382 1.00 87.38 85 TYR A C 1
ATOM 618 O O . TYR A 1 85 ? 6.631 -5.825 3.243 1.00 87.38 85 TYR A O 1
ATOM 626 N N . HIS A 1 86 ? 5.851 -3.862 2.482 1.00 92.31 86 HIS A N 1
ATOM 627 C CA . HIS A 1 86 ? 4.894 -3.641 3.568 1.00 92.31 86 HIS A CA 1
ATOM 628 C C . HIS A 1 86 ? 3.447 -3.971 3.181 1.00 92.31 86 HIS A C 1
ATOM 630 O O . HIS A 1 86 ? 2.512 -3.627 3.905 1.00 92.31 86 HIS A O 1
ATOM 636 N N . ARG A 1 87 ? 3.274 -4.748 2.101 1.00 93.12 87 ARG A N 1
ATOM 637 C CA . ARG A 1 87 ? 2.016 -5.355 1.635 1.00 93.12 87 ARG A CA 1
ATOM 638 C C . ARG A 1 87 ? 0.973 -4.377 1.085 1.00 93.12 87 ARG A C 1
ATOM 640 O O . ARG A 1 87 ? -0.184 -4.778 0.947 1.00 93.12 87 ARG A O 1
ATOM 647 N N . ASP A 1 88 ? 1.357 -3.150 0.735 1.00 95.00 88 ASP A N 1
ATOM 648 C CA . ASP A 1 88 ? 0.538 -2.243 -0.079 1.00 95.00 88 ASP A CA 1
ATOM 649 C C . ASP A 1 88 ? 0.841 -2.485 -1.564 1.00 95.00 88 ASP A C 1
ATOM 651 O O . ASP A 1 88 ? 1.789 -1.946 -2.139 1.00 95.00 88 ASP A O 1
ATOM 655 N N . PHE A 1 89 ? 0.032 -3.343 -2.181 1.00 94.06 89 PHE A N 1
ATOM 656 C CA . PHE A 1 89 ? 0.193 -3.780 -3.567 1.00 94.06 89 PHE A CA 1
ATOM 657 C C . PHE A 1 89 ? -0.633 -2.946 -4.554 1.00 94.06 89 PHE A C 1
ATOM 659 O O . PHE A 1 89 ? -0.837 -3.374 -5.692 1.00 94.06 89 PHE A O 1
ATOM 666 N N . ARG A 1 90 ? -1.144 -1.776 -4.144 1.00 95.19 90 ARG A N 1
ATOM 667 C CA . ARG A 1 90 ? -1.798 -0.860 -5.085 1.00 95.19 90 ARG A CA 1
ATOM 668 C C . ARG A 1 90 ? -0.769 -0.352 -6.101 1.00 95.19 90 ARG A C 1
ATOM 670 O O . ARG A 1 90 ? 0.308 0.095 -5.691 1.00 95.19 90 ARG A O 1
ATOM 677 N N . PRO A 1 91 ? -1.069 -0.395 -7.409 1.00 93.19 91 PRO A N 1
ATOM 678 C CA . PRO A 1 91 ? -0.193 0.163 -8.426 1.00 93.19 91 PRO A CA 1
ATOM 679 C C . PRO A 1 91 ? 0.008 1.660 -8.230 1.00 93.19 91 PRO A C 1
ATOM 681 O O . PRO A 1 91 ? -0.944 2.396 -7.954 1.00 93.19 91 PRO A O 1
ATOM 684 N N . CYS A 1 92 ? 1.238 2.119 -8.420 1.00 90.25 92 CYS A N 1
ATOM 685 C CA . CYS A 1 92 ? 1.528 3.540 -8.479 1.00 90.25 92 CYS A CA 1
ATOM 686 C C . CYS A 1 92 ? 0.879 4.178 -9.719 1.00 90.25 92 CYS A C 1
ATOM 688 O O . CYS A 1 92 ? 0.886 3.575 -10.796 1.00 90.25 92 CYS A O 1
ATOM 690 N N . PRO A 1 93 ? 0.328 5.401 -9.622 1.00 87.69 93 PRO A N 1
ATOM 691 C CA . PRO A 1 93 ? -0.196 6.098 -10.791 1.00 87.69 93 PRO A CA 1
ATOM 692 C C . PRO A 1 93 ? 0.861 6.202 -11.895 1.00 87.69 93 PRO A C 1
ATOM 694 O O . PRO A 1 93 ? 2.003 6.563 -11.620 1.00 87.69 93 PRO A O 1
ATOM 697 N N . ARG A 1 94 ? 0.465 5.927 -13.147 1.00 82.31 94 ARG A N 1
ATOM 698 C CA . ARG A 1 94 ? 1.332 5.938 -14.348 1.00 82.31 94 ARG A CA 1
ATOM 699 C C . ARG A 1 94 ? 2.400 4.832 -14.407 1.00 82.31 94 ARG A C 1
ATOM 701 O O . ARG A 1 94 ? 3.206 4.842 -15.335 1.00 82.31 94 ARG A O 1
ATOM 708 N N . SER A 1 95 ? 2.402 3.876 -13.477 1.00 82.56 95 SER A N 1
ATOM 709 C CA . SER A 1 95 ? 3.286 2.709 -13.554 1.00 82.56 95 SER A CA 1
ATOM 710 C C . SER A 1 95 ? 2.889 1.758 -14.695 1.00 82.56 95 SER A C 1
ATOM 712 O O . SER A 1 95 ? 1.778 1.834 -15.232 1.00 82.56 95 SER A O 1
ATOM 714 N N . LEU A 1 96 ? 3.778 0.844 -15.095 1.00 79.00 96 LEU A N 1
ATOM 715 C CA . LEU A 1 96 ? 3.438 -0.193 -16.073 1.00 79.00 96 LEU A CA 1
ATOM 716 C C . LEU A 1 96 ? 2.336 -1.108 -15.545 1.00 79.00 96 LEU A C 1
ATOM 718 O O . LEU A 1 96 ? 1.457 -1.497 -16.316 1.00 79.00 96 LEU A O 1
ATOM 722 N N . VAL A 1 97 ? 2.356 -1.425 -14.248 1.00 83.19 97 VAL A N 1
ATOM 723 C CA . VAL A 1 97 ? 1.290 -2.209 -13.610 1.00 83.19 97 VAL A CA 1
ATOM 724 C C . VAL A 1 97 ? -0.054 -1.492 -13.749 1.00 83.19 97 VAL A C 1
ATOM 726 O O . VAL A 1 97 ? -1.031 -2.116 -14.169 1.00 83.19 97 VAL A O 1
ATOM 729 N N . ALA A 1 98 ? -0.098 -0.182 -13.486 1.00 86.94 98 ALA A N 1
ATOM 730 C CA . ALA A 1 98 ? -1.303 0.625 -13.659 1.00 86.94 98 ALA A CA 1
ATOM 731 C C . ALA A 1 98 ? -1.780 0.637 -15.122 1.00 86.94 98 ALA A C 1
ATOM 733 O O . ALA A 1 98 ? -2.940 0.331 -15.401 1.00 86.94 98 ALA A O 1
ATOM 734 N N . ASN A 1 99 ? -0.875 0.907 -16.067 1.00 84.06 99 ASN A N 1
ATOM 735 C CA . ASN A 1 99 ? -1.201 0.993 -17.495 1.00 84.06 99 ASN A CA 1
ATOM 736 C C . ASN A 1 99 ? -1.681 -0.345 -18.075 1.00 84.06 99 ASN A C 1
ATOM 738 O O . ASN A 1 99 ? -2.556 -0.371 -18.939 1.00 84.06 99 ASN A O 1
ATOM 742 N N . ARG A 1 100 ? -1.132 -1.469 -17.599 1.00 82.25 100 ARG A N 1
ATOM 743 C CA . ARG A 1 100 ? -1.548 -2.817 -18.019 1.00 82.25 100 ARG A CA 1
ATOM 744 C C . ARG A 1 100 ? -2.747 -3.350 -17.242 1.00 82.25 100 ARG A C 1
ATOM 746 O O . ARG A 1 100 ? -3.240 -4.425 -17.578 1.00 82.25 100 ARG A O 1
ATOM 753 N N . SER A 1 101 ? -3.217 -2.622 -16.225 1.00 87.38 101 SER A N 1
ATOM 754 C CA . SER A 1 101 ? -4.223 -3.115 -15.277 1.00 87.38 101 SER A CA 1
ATOM 755 C C . SER A 1 101 ? -3.838 -4.486 -14.703 1.00 87.38 101 SER A C 1
ATOM 757 O O . SER A 1 101 ? -4.670 -5.393 -14.628 1.00 87.38 101 SER A O 1
ATOM 759 N N . ALA A 1 102 ? -2.555 -4.653 -14.377 1.00 85.62 102 ALA A N 1
ATOM 760 C CA . ALA A 1 102 ? -2.026 -5.856 -13.752 1.00 85.62 102 ALA A CA 1
ATOM 761 C C . ALA A 1 102 ? -2.140 -5.758 -12.220 1.00 85.62 102 ALA A C 1
ATOM 763 O O . ALA A 1 102 ? -2.177 -4.669 -11.653 1.00 85.62 102 ALA A O 1
ATOM 764 N N . GLY A 1 103 ? -2.175 -6.900 -11.541 1.00 87.38 103 GLY A N 1
ATOM 765 C CA . GLY A 1 103 ? -2.340 -6.994 -10.095 1.00 87.38 103 GLY A CA 1
ATOM 766 C C . GLY A 1 103 ? -3.802 -7.080 -9.649 1.00 87.38 103 GLY A C 1
ATOM 767 O O . GLY A 1 103 ? -4.743 -6.946 -10.429 1.00 87.38 103 GLY A O 1
ATOM 768 N N . ALA A 1 104 ? -3.983 -7.345 -8.355 1.00 87.19 104 ALA A N 1
ATOM 769 C CA . ALA A 1 104 ? -5.296 -7.563 -7.745 1.00 87.19 104 ALA A CA 1
ATOM 770 C C . ALA A 1 104 ? -5.984 -6.273 -7.260 1.00 87.19 104 ALA A C 1
ATOM 772 O O . ALA A 1 104 ? -7.149 -6.317 -6.868 1.00 87.19 104 ALA A O 1
ATOM 773 N N . TYR A 1 105 ? -5.271 -5.145 -7.255 1.00 92.81 105 TYR A N 1
ATOM 774 C CA . TYR A 1 105 ? -5.726 -3.892 -6.656 1.00 92.81 105 TYR A CA 1
ATOM 775 C C . TYR A 1 105 ? -5.874 -2.797 -7.716 1.00 92.81 105 TYR A C 1
ATOM 777 O O . TYR A 1 105 ? -5.091 -2.766 -8.669 1.00 92.81 105 TYR A O 1
ATOM 785 N N . PRO A 1 106 ? -6.853 -1.885 -7.562 1.00 93.88 106 PRO A N 1
ATOM 786 C CA . PRO A 1 106 ? -6.935 -0.700 -8.402 1.00 93.88 106 PRO A CA 1
ATOM 787 C C . PRO A 1 106 ? -5.717 0.199 -8.179 1.00 93.88 106 PRO A C 1
ATOM 789 O O . PRO A 1 106 ? -5.062 0.132 -7.136 1.00 93.88 106 PRO A O 1
ATOM 792 N N . VAL A 1 107 ? -5.439 1.053 -9.166 1.00 94.44 107 VAL A N 1
ATOM 793 C CA . VAL A 1 107 ? -4.401 2.089 -9.072 1.00 94.44 107 VAL A CA 1
ATOM 794 C C . VAL A 1 107 ? -4.642 2.931 -7.823 1.00 94.44 107 VAL A C 1
ATOM 796 O O . VAL A 1 107 ? -5.770 3.360 -7.587 1.00 94.44 107 VAL A O 1
ATOM 799 N N . TYR A 1 108 ? -3.580 3.159 -7.052 1.00 94.94 108 TYR A N 1
ATOM 800 C CA . TYR A 1 108 ? -3.623 3.950 -5.828 1.00 94.94 108 TYR A CA 1
ATOM 801 C C . TYR A 1 108 ? -4.281 5.313 -6.056 1.00 94.94 108 TYR A C 1
ATOM 803 O O . TYR A 1 108 ? -3.888 6.057 -6.961 1.00 94.94 108 TYR A O 1
ATOM 811 N N . SER A 1 109 ? -5.213 5.661 -5.170 1.00 92.75 109 SER A N 1
ATOM 812 C CA . SER A 1 109 ? -5.788 6.996 -5.072 1.00 92.75 109 SER A CA 1
ATOM 813 C C . SER A 1 109 ? -5.773 7.490 -3.621 1.00 92.75 109 SER A C 1
ATOM 815 O O . SER A 1 109 ? -6.106 6.731 -2.710 1.00 92.75 109 SER A O 1
ATOM 817 N N . PRO A 1 110 ? -5.501 8.786 -3.369 1.00 90.75 110 PRO A N 1
ATOM 818 C CA . PRO A 1 110 ? -5.676 9.390 -2.043 1.00 90.75 110 PRO A CA 1
ATOM 819 C C . PRO A 1 110 ? -7.149 9.459 -1.587 1.00 90.75 110 PRO A C 1
ATOM 821 O O . PRO A 1 110 ? -7.443 9.996 -0.523 1.00 90.75 110 PRO A O 1
ATOM 824 N N . SER A 1 111 ? -8.086 8.974 -2.408 1.00 93.06 111 SER A N 1
ATOM 825 C CA . SER A 1 111 ? -9.503 8.812 -2.072 1.00 93.06 111 SER A CA 1
ATOM 826 C C . SER A 1 111 ? -9.888 7.368 -1.726 1.00 93.06 111 SER A C 1
ATOM 828 O O . SER A 1 111 ? -11.074 7.094 -1.533 1.00 93.06 111 SER A O 1
ATOM 830 N N . ASP A 1 112 ? -8.939 6.428 -1.721 1.00 95.50 112 ASP A N 1
ATOM 831 C CA . ASP A 1 112 ? -9.214 5.018 -1.448 1.00 95.50 112 ASP A CA 1
ATOM 832 C C . ASP A 1 112 ? -9.687 4.828 -0.002 1.00 95.50 112 ASP A C 1
ATOM 834 O O . ASP A 1 112 ? -8.922 4.968 0.945 1.00 95.50 112 ASP A O 1
ATOM 838 N N . ALA A 1 113 ? -10.946 4.436 0.182 1.00 97.12 113 ALA A N 1
ATOM 839 C CA . ALA A 1 113 ? -11.484 4.136 1.511 1.00 97.12 113 ALA A CA 1
ATOM 840 C C . ALA A 1 113 ? -11.295 2.665 1.926 1.00 97.12 113 ALA A C 1
ATOM 842 O O . ALA A 1 113 ? -11.425 2.325 3.107 1.00 97.12 113 ALA A O 1
ATOM 843 N N . THR A 1 114 ? -11.013 1.780 0.963 1.00 97.12 114 THR A N 1
ATOM 844 C CA . THR A 1 114 ? -11.004 0.327 1.179 1.00 97.12 114 THR A CA 1
ATOM 845 C C . THR A 1 114 ? -9.780 -0.353 0.584 1.00 97.12 114 THR A C 1
ATOM 847 O O . THR A 1 114 ? -9.293 0.025 -0.478 1.00 97.12 114 THR A O 1
ATOM 850 N N . TYR A 1 115 ? -9.313 -1.396 1.266 1.00 97.19 115 TYR A N 1
ATOM 851 C CA . TYR A 1 115 ? -8.241 -2.272 0.812 1.00 97.19 115 TYR A CA 1
ATOM 852 C C . TYR A 1 115 ? -8.567 -3.715 1.196 1.00 97.19 115 TYR A C 1
ATOM 854 O O . TYR A 1 115 ? -8.755 -4.040 2.374 1.00 97.19 115 TYR A O 1
ATOM 862 N N . TRP A 1 116 ? -8.639 -4.605 0.208 1.00 95.25 116 TRP A N 1
ATOM 863 C CA . TRP A 1 116 ? -8.982 -6.001 0.456 1.00 95.25 116 TRP A CA 1
ATOM 864 C C . TRP A 1 116 ? -7.789 -6.774 1.028 1.00 95.25 116 TRP A C 1
ATOM 866 O O . TRP A 1 116 ? -6.780 -6.956 0.360 1.00 95.25 116 TRP A O 1
ATOM 876 N N . LEU A 1 117 ? -7.910 -7.272 2.260 1.00 94.81 117 LEU A N 1
ATOM 877 C CA . LEU A 1 117 ? -6.892 -8.123 2.880 1.00 94.81 117 LEU A CA 1
ATOM 878 C C . LEU A 1 117 ? -7.355 -9.590 2.879 1.00 94.81 117 LEU A C 1
ATOM 880 O O . LEU A 1 117 ? -8.364 -9.896 3.523 1.00 94.81 117 LEU A O 1
ATOM 884 N N . PRO A 1 118 ? -6.623 -10.540 2.267 1.00 90.50 118 PRO A N 1
ATOM 885 C CA . PRO A 1 118 ? -6.987 -11.961 2.290 1.00 90.50 118 PRO A CA 1
ATOM 886 C C . PRO A 1 118 ? -6.837 -12.563 3.691 1.00 90.50 118 PRO A C 1
ATOM 888 O O . PRO A 1 118 ? -5.859 -12.270 4.373 1.00 90.50 118 PRO A O 1
ATOM 891 N N . GLY A 1 119 ? -7.775 -13.411 4.131 1.00 91.88 119 GLY A N 1
ATOM 892 C CA . GLY A 1 119 ? -7.686 -14.154 5.402 1.00 91.88 119 GLY A CA 1
ATOM 893 C C . GLY A 1 119 ? -8.841 -13.928 6.389 1.00 91.88 119 GLY A C 1
ATOM 894 O O . GLY A 1 119 ? -9.745 -13.121 6.162 1.00 91.88 119 GLY A O 1
ATOM 895 N N . ARG A 1 120 ? -8.813 -14.662 7.511 1.00 93.38 120 ARG A N 1
ATOM 896 C CA . ARG A 1 120 ? -9.862 -14.652 8.548 1.00 93.38 120 ARG A CA 1
ATOM 897 C C . ARG A 1 120 ? -10.000 -13.274 9.199 1.00 93.38 120 ARG A C 1
ATOM 899 O O . ARG A 1 120 ? -9.021 -12.710 9.674 1.00 93.38 120 ARG A O 1
ATOM 906 N N . ARG A 1 121 ? -11.233 -12.767 9.290 1.00 95.62 121 ARG A N 1
ATOM 907 C CA . ARG A 1 121 ? -11.575 -11.590 10.105 1.00 95.62 121 ARG A CA 1
ATOM 908 C C . ARG A 1 121 ? -11.797 -12.010 11.553 1.00 95.62 121 ARG A C 1
ATOM 910 O O . ARG A 1 121 ? -12.590 -12.918 11.816 1.00 95.62 121 ARG A O 1
ATOM 917 N N . GLU A 1 122 ? -11.134 -11.329 12.480 1.00 96.25 122 GLU A N 1
ATOM 918 C CA . GLU A 1 122 ? -11.411 -11.496 13.904 1.00 96.25 122 GLU A CA 1
ATOM 919 C C . GLU A 1 122 ? -12.829 -11.031 14.238 1.00 96.25 122 GLU A C 1
ATOM 921 O O . GLU A 1 122 ? -13.422 -10.210 13.533 1.00 96.25 122 GLU A O 1
ATOM 926 N N . ARG A 1 123 ? -13.418 -11.581 15.307 1.00 96.00 123 ARG A N 1
ATOM 927 C CA . ARG A 1 123 ? -14.829 -11.310 15.620 1.00 96.00 123 ARG A CA 1
ATOM 928 C C . ARG A 1 123 ? -15.057 -9.837 15.961 1.00 96.00 123 ARG A C 1
ATOM 930 O O . ARG A 1 123 ? -15.983 -9.244 15.419 1.00 96.00 123 ARG A O 1
ATOM 937 N N . ILE A 1 124 ? -14.237 -9.276 16.850 1.00 96.50 124 ILE A N 1
ATOM 938 C CA . ILE A 1 124 ? -14.488 -7.972 17.491 1.00 96.50 124 ILE A CA 1
ATOM 939 C C . ILE A 1 124 ? -13.300 -7.001 17.465 1.00 96.50 124 ILE A C 1
ATOM 941 O O . ILE A 1 124 ? -13.469 -5.860 17.871 1.00 96.50 124 ILE A O 1
ATOM 945 N N . ALA A 1 125 ? -12.128 -7.430 16.998 1.00 96.56 125 ALA A N 1
ATOM 946 C CA . ALA A 1 125 ? -10.925 -6.603 16.952 1.00 96.56 125 ALA A CA 1
ATOM 947 C C . ALA A 1 125 ? -10.415 -6.475 15.516 1.00 96.56 125 ALA A C 1
ATOM 949 O O . ALA A 1 125 ? -10.535 -7.413 14.726 1.00 96.56 125 ALA A O 1
ATOM 950 N N . ALA A 1 126 ? -9.860 -5.316 15.174 1.00 97.94 126 ALA A N 1
ATOM 951 C CA . ALA A 1 126 ? -9.099 -5.157 13.947 1.00 97.94 126 ALA A CA 1
ATOM 952 C C . ALA A 1 126 ? -7.804 -5.978 14.039 1.00 97.94 126 ALA A C 1
ATOM 954 O O . ALA A 1 126 ? -7.255 -6.184 15.124 1.00 97.94 126 ALA A O 1
ATOM 955 N N . SER A 1 127 ? -7.316 -6.470 12.907 1.00 97.56 127 SER A N 1
ATOM 956 C CA . SER A 1 127 ? -6.103 -7.292 12.861 1.00 97.56 127 SER A CA 1
ATOM 957 C C . SER A 1 127 ? -5.296 -7.033 11.593 1.00 97.56 127 SER A C 1
ATOM 959 O O . SER A 1 127 ? -5.693 -6.219 10.768 1.00 97.56 127 SER A O 1
ATOM 961 N N . SER A 1 128 ? -4.153 -7.709 11.436 1.00 96.81 128 SER A N 1
ATOM 962 C CA . SER A 1 128 ? -3.306 -7.625 10.232 1.00 96.81 128 SER A CA 1
ATOM 963 C C . SER A 1 128 ? -3.046 -6.176 9.766 1.00 96.81 128 SER A C 1
ATOM 965 O O . SER A 1 128 ? -3.482 -5.822 8.669 1.00 96.81 128 SER A O 1
ATOM 967 N N . PRO A 1 129 ? -2.390 -5.337 10.589 1.00 98.00 129 PRO A N 1
ATOM 968 C CA . PRO A 1 129 ? -2.068 -3.971 10.197 1.00 98.00 129 PRO A CA 1
ATOM 969 C C . PRO A 1 129 ? -1.141 -3.946 8.987 1.00 98.00 129 PRO A C 1
ATOM 971 O O . PRO A 1 129 ? -0.298 -4.829 8.822 1.00 98.00 129 PRO A O 1
ATOM 974 N N . LEU A 1 130 ? -1.299 -2.910 8.184 1.00 97.31 130 LEU A N 1
ATOM 975 C CA . LEU A 1 130 ? -0.453 -2.493 7.083 1.00 97.31 130 LEU A CA 1
ATOM 976 C C . LEU A 1 130 ? -0.094 -1.017 7.354 1.00 97.31 130 LEU A C 1
ATOM 978 O O . LEU A 1 130 ? -1.009 -0.204 7.491 1.00 97.31 130 LEU A O 1
ATOM 982 N N . PRO A 1 131 ? 1.195 -0.669 7.497 1.00 97.19 131 PRO A N 1
ATOM 983 C CA . PRO A 1 131 ? 2.340 -1.582 7.536 1.00 97.19 131 PRO A CA 1
ATOM 984 C C . PRO A 1 131 ? 2.213 -2.648 8.642 1.00 97.19 131 PRO A C 1
ATOM 986 O O . PRO A 1 131 ? 1.661 -2.352 9.710 1.00 97.19 131 PRO A O 1
ATOM 989 N N . PRO A 1 132 ? 2.711 -3.883 8.424 1.00 97.75 132 PRO A N 1
ATOM 990 C CA . PRO A 1 132 ? 2.803 -4.886 9.481 1.00 97.75 132 PRO A CA 1
ATOM 991 C C . PRO A 1 132 ? 3.481 -4.323 10.728 1.00 97.75 132 PRO A C 1
ATOM 993 O O . PRO A 1 132 ? 4.469 -3.595 10.629 1.00 97.75 132 PRO A O 1
ATOM 996 N N . SER A 1 133 ? 2.973 -4.664 11.912 1.00 97.19 133 SER A N 1
ATOM 997 C CA . SER A 1 133 ? 3.604 -4.209 13.153 1.00 97.19 133 SER A CA 1
ATOM 998 C C . SER A 1 133 ? 5.051 -4.710 13.220 1.00 97.19 133 SER A C 1
ATOM 1000 O O . SER A 1 133 ? 5.298 -5.886 12.963 1.00 97.19 133 SER A O 1
ATOM 1002 N N . GLY A 1 134 ? 5.988 -3.829 13.564 1.00 94.94 134 GLY A N 1
ATOM 1003 C CA . GLY A 1 134 ? 7.427 -4.103 13.548 1.00 94.94 134 GLY A CA 1
ATOM 1004 C C . GLY A 1 134 ? 8.135 -3.791 12.231 1.00 94.94 134 GLY A C 1
ATOM 1005 O O . GLY A 1 134 ? 9.343 -3.989 12.152 1.00 94.94 134 GLY A O 1
ATOM 1006 N N . SER A 1 135 ? 7.423 -3.297 11.213 1.00 94.81 135 SER A N 1
ATOM 1007 C CA . SER A 1 135 ? 8.035 -2.929 9.929 1.00 94.81 135 SER A CA 1
ATOM 1008 C C . SER A 1 135 ? 9.063 -1.807 10.078 1.00 94.81 135 SER A C 1
ATOM 1010 O O . SER A 1 135 ? 8.884 -0.898 10.889 1.00 94.81 135 SER A O 1
ATOM 1012 N N . ILE A 1 136 ? 10.105 -1.844 9.248 1.00 93.44 136 ILE A N 1
ATOM 1013 C CA . ILE A 1 136 ? 11.156 -0.825 9.153 1.00 93.44 136 ILE A CA 1
ATOM 1014 C C . ILE A 1 136 ? 11.310 -0.388 7.698 1.00 93.44 136 ILE A C 1
ATOM 1016 O O . ILE A 1 136 ? 11.069 -1.174 6.790 1.00 93.44 136 ILE A O 1
ATOM 1020 N N . GLY A 1 137 ? 11.742 0.849 7.457 1.00 89.75 137 GLY A N 1
ATOM 1021 C CA . GLY A 1 137 ? 11.911 1.345 6.088 1.00 89.75 137 GLY A CA 1
ATOM 1022 C C . GLY A 1 137 ? 10.589 1.633 5.369 1.00 89.75 137 GLY A C 1
ATOM 1023 O O . GLY A 1 137 ? 10.573 1.732 4.146 1.00 89.75 137 GLY A O 1
ATOM 1024 N N . VAL A 1 138 ? 9.492 1.789 6.114 1.00 95.12 138 VAL A N 1
ATOM 1025 C CA . VAL A 1 138 ? 8.172 2.127 5.568 1.00 95.12 138 VAL A CA 1
ATOM 1026 C C . VAL A 1 138 ? 8.227 3.461 4.822 1.00 95.12 138 VAL A C 1
ATOM 1028 O O . VAL A 1 138 ? 8.870 4.412 5.281 1.00 95.12 138 VAL A O 1
ATOM 1031 N N . HIS A 1 139 ? 7.538 3.560 3.685 1.00 94.56 139 HIS A N 1
ATOM 1032 C CA . HIS A 1 139 ? 7.456 4.815 2.944 1.00 94.56 139 HIS A CA 1
ATOM 1033 C C . HIS A 1 139 ? 6.790 5.934 3.759 1.00 94.56 139 HIS A C 1
ATOM 1035 O O . HIS A 1 139 ? 5.806 5.727 4.465 1.00 94.56 139 HIS A O 1
ATOM 1041 N N . ARG A 1 140 ? 7.297 7.164 3.638 1.00 95.44 140 ARG A N 1
ATOM 1042 C CA . ARG A 1 140 ? 6.828 8.310 4.442 1.00 95.44 140 ARG A CA 1
ATOM 1043 C C . ARG A 1 140 ? 5.378 8.707 4.171 1.00 95.44 140 ARG A C 1
ATOM 1045 O O . ARG A 1 140 ? 4.723 9.260 5.041 1.00 95.44 140 ARG A O 1
ATOM 1052 N N . ASN A 1 141 ? 4.860 8.427 2.981 1.00 94.62 141 ASN A N 1
ATOM 1053 C CA . ASN A 1 141 ? 3.460 8.642 2.609 1.00 94.62 141 ASN A CA 1
ATOM 1054 C C . ASN A 1 141 ? 2.635 7.349 2.731 1.00 94.62 141 ASN A C 1
ATOM 1056 O O . ASN A 1 141 ? 1.801 7.079 1.866 1.00 94.62 141 ASN A O 1
ATOM 1060 N N . THR A 1 142 ? 2.937 6.491 3.712 1.00 95.75 142 THR A N 1
ATOM 1061 C CA . THR A 1 142 ? 2.211 5.234 3.941 1.00 95.75 142 THR A CA 1
ATOM 1062 C C . THR A 1 142 ? 0.756 5.476 4.341 1.00 95.75 142 THR A C 1
ATOM 1064 O O . THR A 1 142 ? 0.455 6.436 5.045 1.00 95.75 142 THR A O 1
ATOM 1067 N N . ASP A 1 143 ? -0.134 4.579 3.925 1.00 97.44 143 ASP A N 1
ATOM 1068 C CA . ASP A 1 143 ? -1.496 4.531 4.451 1.00 97.44 143 ASP A CA 1
ATOM 1069 C C . ASP A 1 143 ? -1.541 3.548 5.623 1.00 97.44 143 ASP A C 1
ATOM 1071 O O . ASP A 1 143 ? -0.925 2.481 5.581 1.00 97.44 143 ASP A O 1
ATOM 1075 N N . LEU A 1 144 ? -2.319 3.874 6.651 1.00 98.25 144 LEU A N 1
ATOM 1076 C CA . LEU A 1 144 ? -2.638 2.950 7.732 1.00 98.25 144 LEU A CA 1
ATOM 1077 C C . LEU A 1 144 ? -3.847 2.114 7.315 1.00 98.25 144 LEU A C 1
ATOM 1079 O O . LEU A 1 144 ? -4.964 2.619 7.187 1.00 98.25 144 LEU A O 1
ATOM 1083 N N . ILE A 1 145 ? -3.622 0.825 7.096 1.00 98.56 145 ILE A N 1
ATOM 1084 C CA . ILE A 1 145 ? -4.624 -0.114 6.597 1.00 98.56 145 ILE A CA 1
ATOM 1085 C C . ILE A 1 145 ? -4.755 -1.261 7.594 1.00 98.56 145 ILE A C 1
ATOM 1087 O O . ILE A 1 145 ? -3.768 -1.763 8.120 1.00 98.56 145 ILE A O 1
ATOM 1091 N N . PHE A 1 146 ? -5.970 -1.714 7.880 1.00 98.56 146 PHE A N 1
ATOM 1092 C CA . PHE A 1 146 ? -6.191 -2.824 8.814 1.00 98.56 146 PHE A CA 1
ATOM 1093 C C . PHE A 1 146 ? -7.223 -3.806 8.279 1.00 98.56 146 PHE A C 1
ATOM 1095 O O . PHE A 1 146 ? -8.056 -3.471 7.441 1.00 98.56 146 PHE A O 1
ATOM 1102 N N . ARG A 1 147 ? -7.210 -5.040 8.785 1.00 98.06 147 ARG A N 1
ATOM 1103 C CA . ARG A 1 147 ? -8.273 -6.013 8.531 1.00 98.06 147 ARG A CA 1
ATOM 1104 C C . ARG A 1 147 ? -9.484 -5.697 9.411 1.00 98.06 147 ARG A C 1
ATOM 1106 O O . ARG A 1 147 ? -9.367 -5.773 10.637 1.00 98.06 147 ARG A O 1
ATOM 1113 N N . PRO A 1 148 ? -10.660 -5.432 8.817 1.00 97.81 148 PRO A N 1
ATOM 1114 C CA . PRO A 1 148 ? -11.886 -5.156 9.559 1.00 97.81 148 PRO A CA 1
ATOM 1115 C C . PRO A 1 148 ? -12.309 -6.313 10.473 1.00 97.81 148 PRO A C 1
ATOM 1117 O O . PRO A 1 148 ? -12.368 -7.469 10.039 1.00 97.81 148 PRO A O 1
ATOM 1120 N N . ALA A 1 149 ? -12.722 -6.012 11.705 1.00 97.06 149 ALA A N 1
ATOM 1121 C CA . ALA A 1 149 ? -13.412 -6.981 12.562 1.00 97.06 149 ALA A CA 1
ATOM 1122 C C . ALA A 1 149 ? -14.783 -7.348 11.970 1.00 97.06 149 ALA A C 1
ATOM 1124 O O . ALA A 1 149 ? -15.457 -6.488 11.406 1.00 97.06 149 ALA A O 1
ATOM 1125 N N . ARG A 1 150 ? -15.230 -8.603 12.094 1.00 96.00 150 ARG A N 1
ATOM 1126 C CA . ARG A 1 150 ? -16.500 -9.075 11.506 1.00 96.00 150 ARG A CA 1
ATOM 1127 C C . ARG A 1 150 ? -17.737 -8.396 12.105 1.00 96.00 150 ARG A C 1
ATOM 1129 O O . ARG A 1 150 ? -18.692 -8.171 11.374 1.00 96.00 150 ARG A O 1
ATOM 1136 N N . ALA A 1 151 ? -17.742 -8.126 13.410 1.00 96.19 151 ALA A N 1
ATOM 1137 C CA . ALA A 1 151 ? -18.896 -7.565 14.120 1.00 96.19 151 ALA A CA 1
ATOM 1138 C C . ALA A 1 151 ? -18.839 -6.037 14.300 1.00 96.19 151 ALA A C 1
ATOM 1140 O O . ALA A 1 151 ? -19.749 -5.469 14.904 1.00 96.19 151 ALA A O 1
ATOM 1141 N N . ALA A 1 152 ? -17.768 -5.384 13.839 1.00 97.69 152 ALA A N 1
ATOM 1142 C CA . ALA A 1 152 ? -17.630 -3.939 13.960 1.00 97.69 152 ALA A CA 1
ATOM 1143 C C . ALA A 1 152 ? -18.446 -3.215 12.883 1.00 97.69 152 ALA A C 1
ATOM 1145 O O . ALA A 1 152 ? -18.493 -3.649 11.734 1.00 97.69 152 ALA A O 1
ATOM 1146 N N . VAL A 1 153 ? -19.076 -2.116 13.287 1.00 98.06 153 VAL A N 1
ATOM 1147 C CA . VAL A 1 153 ? -19.903 -1.234 12.451 1.00 98.06 153 VAL A CA 1
ATOM 1148 C C . VAL A 1 153 ? -19.252 0.132 12.222 1.00 98.06 153 VAL A C 1
ATOM 1150 O O . VAL A 1 153 ? -19.699 0.874 11.356 1.00 98.06 153 VAL A O 1
ATOM 1153 N N . ALA A 1 154 ? -18.211 0.459 12.992 1.00 98.19 154 ALA A N 1
ATOM 1154 C CA . ALA A 1 154 ? -17.387 1.652 12.842 1.00 98.19 154 ALA A CA 1
ATOM 1155 C C . ALA A 1 154 ? -16.039 1.457 13.553 1.00 98.19 154 ALA A C 1
ATOM 1157 O O . ALA A 1 154 ? -15.896 0.574 14.411 1.00 98.19 154 ALA A O 1
ATOM 1158 N N . TYR A 1 155 ? -15.075 2.314 13.232 1.00 98.62 155 TYR A N 1
ATOM 1159 C CA . TYR A 1 155 ? -13.730 2.292 13.797 1.00 98.62 155 TYR A CA 1
ATOM 1160 C C . TYR A 1 155 ? -13.282 3.689 14.223 1.00 98.62 155 TYR A C 1
ATOM 1162 O O . TYR A 1 155 ? -13.627 4.671 13.574 1.00 98.62 155 TYR A O 1
ATOM 1170 N N . SER A 1 156 ? -12.474 3.761 15.277 1.00 98.56 156 SER A N 1
ATOM 1171 C CA . SER A 1 156 ? -11.727 4.962 15.660 1.00 98.56 156 SER A CA 1
ATOM 1172 C C . SER A 1 156 ? -10.234 4.647 15.602 1.00 98.56 156 SER A C 1
ATOM 1174 O O . SER A 1 156 ? -9.757 3.743 16.292 1.00 98.56 156 SER A O 1
ATOM 1176 N N . VAL A 1 157 ? -9.501 5.362 14.755 1.00 98.50 157 VAL A N 1
ATOM 1177 C CA . VAL A 1 157 ? -8.068 5.162 14.520 1.00 98.50 157 VAL A CA 1
ATOM 1178 C C . VAL A 1 157 ? -7.279 6.184 15.320 1.00 98.50 157 VAL A C 1
ATOM 1180 O O . VAL A 1 157 ? -7.595 7.373 15.306 1.00 98.50 157 VAL A O 1
ATOM 1183 N N . TRP A 1 158 ? -6.241 5.712 16.003 1.00 98.44 158 TRP A N 1
ATOM 1184 C CA . TRP A 1 158 ? -5.355 6.533 16.819 1.00 98.44 158 TRP A CA 1
ATOM 1185 C C . TRP A 1 158 ? -3.919 6.392 16.333 1.00 98.44 158 TRP A C 1
ATOM 1187 O O . TRP A 1 158 ? -3.509 5.281 16.005 1.00 98.44 158 TRP A O 1
ATOM 1197 N N . PHE A 1 159 ? -3.155 7.481 16.323 1.00 97.94 159 PHE A N 1
ATOM 1198 C CA . PHE A 1 159 ? -1.806 7.546 15.760 1.00 97.94 159 PHE A CA 1
ATOM 1199 C C . PHE A 1 159 ? -0.902 8.464 16.592 1.00 97.94 159 PHE A C 1
ATOM 1201 O O . PHE A 1 159 ? -1.375 9.429 17.191 1.00 97.94 159 PHE A O 1
ATOM 1208 N N . GLY A 1 160 ? 0.394 8.169 16.646 1.00 96.81 160 GLY A N 1
ATOM 1209 C CA . GLY A 1 160 ? 1.376 8.985 17.356 1.00 96.81 160 GLY A CA 1
ATOM 1210 C C . GLY A 1 160 ? 2.815 8.659 16.965 1.00 96.81 160 GLY A C 1
ATOM 1211 O O . GLY A 1 160 ? 3.097 7.584 16.434 1.00 96.81 160 GLY A O 1
ATOM 1212 N N . ALA A 1 161 ? 3.722 9.599 17.233 1.00 95.38 161 ALA A N 1
ATOM 1213 C CA . ALA A 1 161 ? 5.155 9.462 16.980 1.00 95.38 161 ALA A CA 1
ATOM 1214 C C . ALA A 1 161 ? 5.911 8.983 18.233 1.00 95.38 161 ALA A C 1
ATOM 1216 O O . ALA A 1 161 ? 5.632 9.416 19.356 1.00 95.38 161 ALA A O 1
ATOM 1217 N N . GLY A 1 162 ? 6.895 8.107 18.030 1.00 91.81 162 GLY A N 1
ATOM 1218 C CA . GLY A 1 162 ? 7.774 7.569 19.064 1.00 91.81 162 GLY A CA 1
ATOM 1219 C C . GLY A 1 162 ? 7.020 6.931 20.233 1.00 91.81 162 GLY A C 1
ATOM 1220 O O . GLY A 1 162 ? 6.061 6.179 20.058 1.00 91.81 162 GLY A O 1
ATOM 1221 N N . SER A 1 163 ? 7.461 7.240 21.453 1.00 88.62 163 SER A N 1
ATOM 1222 C CA . SER A 1 163 ? 6.843 6.782 22.704 1.00 88.62 163 SER A CA 1
ATOM 1223 C C . SER A 1 163 ? 5.746 7.710 23.241 1.00 88.62 163 SER A C 1
ATOM 1225 O O . SER A 1 163 ? 5.268 7.495 24.356 1.00 88.62 163 SER A O 1
ATOM 1227 N N . GLY A 1 164 ? 5.349 8.734 22.477 1.00 90.50 164 GLY A N 1
ATOM 1228 C CA . GLY A 1 164 ? 4.313 9.686 22.873 1.00 90.50 164 GLY A CA 1
ATOM 1229 C C . GLY A 1 164 ? 2.904 9.073 22.953 1.00 90.50 164 GLY A C 1
ATOM 1230 O O . GLY A 1 164 ? 2.679 7.938 22.520 1.00 90.50 164 GLY A O 1
ATOM 1231 N N . PRO A 1 165 ? 1.925 9.816 23.506 1.00 93.62 165 PRO A N 1
ATOM 1232 C CA . PRO A 1 165 ? 0.539 9.366 23.548 1.00 93.62 165 PRO A CA 1
ATOM 1233 C C . PRO A 1 165 ? -0.054 9.271 22.136 1.00 93.62 165 PRO A C 1
ATOM 1235 O O . PRO A 1 165 ? 0.200 10.122 21.284 1.00 93.62 165 PRO A O 1
ATOM 1238 N N . LEU A 1 166 ? -0.897 8.259 21.904 1.00 97.50 166 LEU A N 1
ATOM 1239 C CA . LEU A 1 166 ? -1.676 8.166 20.671 1.00 97.50 166 LEU A CA 1
ATOM 1240 C C . LEU A 1 166 ? -2.784 9.221 20.673 1.00 97.50 166 LEU A C 1
ATOM 1242 O O . LEU A 1 166 ? -3.550 9.320 21.633 1.00 97.50 166 LEU A O 1
ATOM 1246 N N . GLN A 1 167 ? -2.894 9.963 19.579 1.00 97.00 167 GLN A N 1
ATOM 1247 C CA . GLN A 1 167 ? -3.944 10.950 19.357 1.00 97.00 167 GLN A CA 1
ATOM 1248 C C . GLN A 1 167 ? -5.004 10.385 18.416 1.00 97.00 167 GLN A C 1
ATOM 1250 O O . GLN A 1 167 ? -4.706 9.534 17.577 1.00 97.00 167 GLN A O 1
ATOM 1255 N N . HIS A 1 168 ? -6.253 10.826 18.573 1.00 97.62 168 HIS A N 1
ATOM 1256 C CA . HIS A 1 168 ? -7.321 10.448 17.648 1.00 97.62 168 HIS A CA 1
ATOM 1257 C C . HIS A 1 168 ? -6.985 11.006 16.267 1.00 97.62 168 HIS A C 1
ATOM 1259 O O . HIS A 1 168 ? -6.711 12.196 16.130 1.00 97.62 168 HIS A O 1
ATOM 1265 N N . LEU A 1 169 ? -6.952 10.126 15.271 1.00 96.69 169 LEU A N 1
ATOM 1266 C CA . LEU A 1 169 ? -6.604 10.478 13.902 1.00 96.69 169 LEU A CA 1
ATOM 1267 C C . LEU A 1 169 ? -7.855 10.579 13.031 1.00 96.69 169 LEU A C 1
ATOM 1269 O O . LEU A 1 169 ? -8.011 11.544 12.286 1.00 96.69 169 LEU A O 1
ATOM 1273 N N . LYS A 1 170 ? -8.721 9.559 13.072 1.00 97.19 170 LYS A N 1
ATOM 1274 C CA . LYS A 1 170 ? -9.884 9.476 12.181 1.00 97.19 170 LYS A CA 1
ATOM 1275 C C . LYS A 1 170 ? -10.921 8.474 12.676 1.00 97.19 170 LYS A C 1
ATOM 1277 O O . LYS A 1 170 ? -10.561 7.400 13.153 1.00 97.19 170 LYS A O 1
ATOM 1282 N N . ASP A 1 171 ? -12.197 8.788 12.472 1.00 98.00 171 ASP A N 1
ATOM 1283 C CA . ASP A 1 171 ? -13.285 7.810 12.549 1.00 98.00 171 ASP A CA 1
ATOM 1284 C C . ASP A 1 171 ? -13.647 7.291 11.151 1.00 98.00 171 ASP A C 1
ATOM 1286 O O . ASP A 1 171 ? -13.634 8.037 10.170 1.00 98.00 171 ASP A O 1
ATOM 1290 N N . LEU A 1 172 ? -13.966 6.002 11.068 1.00 98.12 172 LEU A N 1
ATOM 1291 C CA . LEU A 1 172 ? -14.349 5.303 9.844 1.00 98.12 172 LEU A CA 1
ATOM 1292 C C . LEU A 1 172 ? -15.675 4.566 10.041 1.00 98.12 172 LEU A C 1
ATOM 1294 O O . LEU A 1 172 ? -15.962 4.064 11.132 1.00 98.12 172 LEU A O 1
ATOM 1298 N N . ASP A 1 173 ? -16.454 4.441 8.969 1.00 97.00 173 ASP A N 1
ATOM 1299 C CA . ASP A 1 173 ? -17.581 3.510 8.929 1.00 97.00 173 ASP A CA 1
ATOM 1300 C C . ASP A 1 173 ? -17.109 2.043 8.866 1.00 97.00 173 ASP A C 1
ATOM 1302 O O . ASP A 1 173 ? -15.927 1.744 8.695 1.00 97.00 173 ASP A O 1
ATOM 1306 N N . GLY A 1 174 ? -18.039 1.098 9.020 1.00 93.81 174 GLY A N 1
ATOM 1307 C CA . GLY A 1 174 ? -17.743 -0.338 8.973 1.00 93.81 174 GLY A CA 1
ATOM 1308 C C . GLY A 1 174 ? -17.359 -0.875 7.587 1.00 93.81 174 GLY A C 1
ATOM 1309 O O . GLY A 1 174 ? -16.969 -2.041 7.485 1.00 93.81 174 GLY A O 1
ATOM 1310 N N . GLY A 1 175 ? -17.495 -0.066 6.531 1.00 94.62 175 GLY A N 1
ATOM 1311 C CA . GLY A 1 175 ? -17.097 -0.407 5.166 1.00 94.62 175 GLY A CA 1
ATOM 1312 C C . GLY A 1 175 ? -15.656 -0.014 4.842 1.00 94.62 175 GLY A C 1
ATOM 1313 O O . GLY A 1 175 ? -15.064 -0.604 3.942 1.00 94.62 175 GLY A O 1
ATOM 1314 N N . SER A 1 176 ? -15.088 0.929 5.593 1.00 97.94 176 SER A N 1
ATOM 1315 C CA . SER A 1 176 ? -13.790 1.544 5.325 1.00 97.94 176 SER A CA 1
ATOM 1316 C C . SER A 1 176 ? -12.682 0.975 6.210 1.00 97.94 176 SER A C 1
ATOM 1318 O O . SER A 1 176 ? -12.889 0.659 7.383 1.00 97.94 176 SER A O 1
ATOM 1320 N N . ASN A 1 177 ? -11.474 0.854 5.659 1.00 98.31 177 ASN A N 1
ATOM 1321 C CA . ASN A 1 177 ? -10.324 0.300 6.383 1.00 98.31 177 ASN A CA 1
ATOM 1322 C C . ASN A 1 177 ? -8.967 0.890 5.985 1.00 98.31 177 ASN A C 1
ATOM 1324 O O . ASN A 1 177 ? -7.933 0.290 6.281 1.00 98.31 177 ASN A O 1
ATOM 1328 N N . VAL A 1 178 ? -8.986 2.047 5.325 1.00 98.38 178 VAL A N 1
ATOM 1329 C CA . VAL A 1 178 ? -7.805 2.801 4.898 1.00 98.38 178 VAL A CA 1
ATOM 1330 C C . VAL A 1 178 ? -7.834 4.182 5.553 1.00 98.38 178 VAL A C 1
ATOM 1332 O O . VAL A 1 178 ? -8.861 4.867 5.550 1.00 98.38 178 VAL A O 1
ATOM 1335 N N . VAL A 1 179 ? -6.705 4.599 6.124 1.00 97.69 179 VAL A N 1
ATOM 1336 C CA . VAL A 1 179 ? -6.484 5.955 6.638 1.00 97.69 179 VAL A CA 1
ATOM 1337 C C . VAL A 1 179 ? -5.204 6.520 6.041 1.00 97.69 179 VAL A C 1
ATOM 1339 O O . VAL A 1 179 ? -4.122 5.991 6.270 1.00 97.69 179 VAL A O 1
ATOM 1342 N N . HIS A 1 180 ? -5.332 7.626 5.316 1.00 94.50 180 HIS A N 1
ATOM 1343 C CA . HIS A 1 180 ? -4.198 8.347 4.744 1.00 94.50 180 HIS A CA 1
ATOM 1344 C C . HIS A 1 180 ? -3.515 9.225 5.793 1.00 94.50 180 HIS A C 1
ATOM 1346 O O . HIS A 1 180 ? -4.193 9.867 6.604 1.00 94.50 180 HIS A O 1
ATOM 1352 N N . THR A 1 181 ? -2.185 9.310 5.751 1.00 86.31 181 THR A N 1
ATOM 1353 C CA . THR A 1 181 ? -1.465 10.357 6.482 1.00 86.31 181 THR A CA 1
ATOM 1354 C C . THR A 1 181 ? -1.687 11.704 5.785 1.00 86.31 181 THR A C 1
ATOM 1356 O O . THR A 1 181 ? -1.707 11.795 4.560 1.00 86.31 181 THR A O 1
ATOM 1359 N N . THR A 1 182 ? -1.902 12.773 6.555 1.00 78.50 182 THR A N 1
ATOM 1360 C CA . THR A 1 182 ? -2.210 14.114 6.012 1.00 78.50 182 THR A CA 1
ATOM 1361 C C . THR A 1 182 ? -1.004 14.799 5.372 1.00 78.50 182 THR A C 1
ATOM 1363 O O . THR A 1 182 ? -1.164 15.683 4.534 1.00 78.50 182 THR A O 1
ATOM 1366 N N . ALA A 1 183 ? 0.197 14.382 5.760 1.00 86.94 183 ALA A N 1
ATOM 1367 C CA . ALA A 1 183 ? 1.470 14.802 5.203 1.00 86.94 183 ALA A CA 1
ATOM 1368 C C . ALA A 1 183 ? 2.434 13.603 5.186 1.00 86.94 183 ALA A C 1
ATOM 1370 O O . ALA A 1 183 ? 2.186 12.607 5.883 1.00 86.94 183 ALA A O 1
ATOM 1371 N N . PRO A 1 184 ? 3.531 13.673 4.409 1.00 92.50 184 PRO A N 1
ATOM 1372 C CA . PRO A 1 184 ? 4.634 12.740 4.571 1.00 92.50 184 PRO A CA 1
ATOM 1373 C C . PRO A 1 184 ? 5.118 12.744 6.023 1.00 92.50 184 PRO A C 1
ATOM 1375 O O . PRO A 1 184 ? 5.333 13.802 6.611 1.00 92.50 184 PRO A O 1
ATOM 1378 N N . LEU A 1 185 ? 5.269 11.552 6.582 1.00 96.19 185 LEU A N 1
ATOM 1379 C CA . LEU A 1 185 ? 5.854 11.327 7.894 1.00 96.19 185 LEU A CA 1
ATOM 1380 C C . LEU A 1 185 ? 7.347 11.697 7.896 1.00 96.19 185 LEU A C 1
ATOM 1382 O O . LEU A 1 185 ? 8.001 11.711 6.847 1.00 96.19 185 LEU A O 1
ATOM 1386 N N . ASP A 1 186 ? 7.888 11.970 9.080 1.00 96.75 186 ASP A N 1
ATOM 1387 C CA . ASP A 1 186 ? 9.307 12.262 9.263 1.00 96.75 186 ASP A CA 1
ATOM 1388 C C . ASP A 1 186 ? 10.153 11.058 8.859 1.00 96.75 186 ASP A C 1
ATOM 1390 O O . ASP A 1 186 ? 9.757 9.908 9.029 1.00 96.75 186 ASP A O 1
ATOM 1394 N N . ALA A 1 187 ? 11.333 11.318 8.307 1.00 94.69 187 ALA A N 1
ATOM 1395 C CA . ALA A 1 187 ? 12.229 10.261 7.868 1.00 94.69 187 ALA A CA 1
ATOM 1396 C C . ALA A 1 187 ? 12.920 9.576 9.060 1.00 94.69 187 ALA A C 1
ATOM 1398 O O . ALA A 1 187 ? 13.341 10.245 10.002 1.00 94.69 187 ALA A O 1
ATOM 1399 N N . ASN A 1 188 ? 13.106 8.253 8.988 1.00 93.38 188 ASN A N 1
ATOM 1400 C CA . ASN A 1 188 ? 13.764 7.446 10.033 1.00 93.38 188 ASN A CA 1
ATOM 1401 C C . ASN A 1 188 ? 13.155 7.602 11.441 1.00 93.38 188 ASN A C 1
ATOM 1403 O O . ASN A 1 188 ? 13.865 7.483 12.439 1.00 93.38 188 ASN A O 1
ATOM 1407 N N . ALA A 1 189 ? 11.847 7.857 11.525 1.00 96.44 189 ALA A N 1
ATOM 1408 C CA . ALA A 1 189 ? 11.111 7.978 12.776 1.00 96.44 189 ALA A CA 1
ATOM 1409 C C . ALA A 1 189 ? 10.259 6.729 13.074 1.00 96.44 189 ALA A C 1
ATOM 1411 O O . ALA A 1 189 ? 9.802 6.030 12.167 1.00 96.44 189 ALA A O 1
ATOM 1412 N N . GLU A 1 190 ? 10.039 6.449 14.362 1.00 97.88 190 GLU A N 1
ATOM 1413 C CA . GLU A 1 190 ? 9.110 5.414 14.836 1.00 97.88 190 GLU A CA 1
ATOM 1414 C C . GLU A 1 190 ? 7.706 6.007 14.994 1.00 97.88 190 GLU A C 1
ATOM 1416 O O . GLU A 1 190 ? 7.541 7.106 15.524 1.00 97.88 190 GLU A O 1
ATOM 1421 N N . TYR A 1 191 ? 6.688 5.249 14.600 1.00 97.94 191 TYR A N 1
ATOM 1422 C CA . TYR A 1 191 ? 5.282 5.586 14.774 1.00 97.94 191 TYR A CA 1
ATOM 1423 C C . TYR A 1 191 ? 4.513 4.427 15.388 1.00 97.94 191 TYR A C 1
ATOM 1425 O O . TYR A 1 191 ? 4.852 3.254 15.209 1.00 97.94 191 TYR A O 1
ATOM 1433 N N . ARG A 1 192 ? 3.440 4.766 16.099 1.00 98.19 192 ARG A N 1
ATOM 1434 C CA . ARG A 1 192 ? 2.537 3.823 16.753 1.00 98.19 192 ARG A CA 1
ATOM 1435 C C . ARG A 1 192 ? 1.101 4.160 16.418 1.00 98.19 192 ARG A C 1
ATOM 1437 O O . ARG A 1 192 ? 0.747 5.328 16.273 1.00 98.19 192 ARG A O 1
ATOM 1444 N N . TRP A 1 193 ? 0.264 3.139 16.314 1.00 98.38 193 TRP A N 1
ATOM 1445 C CA . TRP A 1 193 ? -1.144 3.324 16.003 1.00 98.38 193 TRP A CA 1
ATOM 1446 C C . TRP A 1 193 ? -2.002 2.165 16.487 1.00 98.38 193 TRP A C 1
ATOM 1448 O O . TRP A 1 193 ? -1.507 1.070 16.740 1.00 98.38 193 TRP A O 1
ATOM 1458 N N . ARG A 1 194 ? -3.299 2.408 16.652 1.00 98.31 194 ARG A N 1
ATOM 1459 C CA . ARG A 1 194 ? -4.276 1.367 16.992 1.00 98.31 194 ARG A CA 1
ATOM 1460 C C . ARG A 1 194 ? -5.626 1.665 16.364 1.00 98.31 194 ARG A C 1
ATOM 1462 O O . ARG A 1 194 ? -5.902 2.799 15.972 1.00 98.31 194 ARG A O 1
ATOM 1469 N N . VAL A 1 195 ? -6.490 0.656 16.355 1.00 98.75 195 VAL A N 1
ATOM 1470 C CA . VAL A 1 195 ? -7.862 0.762 15.854 1.00 98.75 195 VAL A CA 1
ATOM 1471 C C . VAL A 1 195 ? -8.836 0.241 16.899 1.00 98.75 195 VAL A C 1
ATOM 1473 O O . VAL A 1 195 ? -8.861 -0.953 17.198 1.00 98.75 195 VAL A O 1
ATOM 1476 N N . ASP A 1 196 ? -9.670 1.134 17.416 1.00 98.69 196 ASP A N 1
ATOM 1477 C CA . ASP A 1 196 ? -10.742 0.788 18.341 1.00 98.69 196 ASP A CA 1
ATOM 1478 C C . ASP A 1 196 ? -12.009 0.462 17.540 1.00 98.69 196 ASP A C 1
ATOM 1480 O O . ASP A 1 196 ? -12.432 1.227 16.673 1.00 98.69 196 ASP A O 1
ATOM 1484 N N . CYS A 1 197 ? -12.610 -0.696 17.806 1.00 98.56 197 CYS A N 1
ATOM 1485 C CA . CYS A 1 197 ? -13.750 -1.223 17.059 1.00 98.56 197 CYS A CA 1
ATOM 1486 C C . CYS A 1 197 ? -15.059 -0.963 17.804 1.00 98.56 197 CYS A C 1
ATOM 1488 O O . CYS A 1 197 ? -15.218 -1.397 18.943 1.00 98.56 197 CYS A O 1
ATOM 1490 N N . ARG A 1 198 ? -16.033 -0.329 17.151 1.00 98.31 198 ARG A N 1
ATOM 1491 C CA . ARG A 1 198 ? -17.398 -0.191 17.678 1.00 98.31 198 ARG A CA 1
ATOM 1492 C C . ARG A 1 198 ? -18.256 -1.304 17.102 1.00 98.31 198 ARG A C 1
ATOM 1494 O O . ARG A 1 198 ? -18.356 -1.417 15.883 1.00 98.31 198 ARG A O 1
ATOM 1501 N N . ILE A 1 199 ? -18.861 -2.132 17.947 1.00 95.62 199 ILE A N 1
ATOM 1502 C CA . ILE A 1 199 ? -19.796 -3.184 17.512 1.00 95.62 199 ILE A CA 1
ATOM 1503 C C . ILE A 1 199 ? -21.248 -2.713 17.659 1.00 95.62 199 ILE A C 1
ATOM 1505 O O . ILE A 1 199 ? -21.520 -1.741 18.358 1.00 95.62 199 ILE A O 1
ATOM 1509 N N . ALA A 1 200 ? -22.192 -3.409 17.022 1.00 91.75 200 ALA A N 1
ATOM 1510 C CA . ALA A 1 200 ? -23.601 -2.996 16.958 1.00 91.75 200 ALA A CA 1
ATOM 1511 C C . ALA A 1 200 ? -24.290 -2.796 18.328 1.00 91.75 200 ALA A C 1
ATOM 1513 O O . ALA A 1 200 ? -25.265 -2.059 18.413 1.00 91.75 200 ALA A O 1
ATOM 1514 N N . SER A 1 201 ? -23.779 -3.404 19.406 1.00 91.31 201 SER A N 1
ATOM 1515 C CA . SER A 1 201 ? -24.271 -3.180 20.775 1.00 91.31 201 SER A CA 1
ATOM 1516 C C . SER A 1 201 ? -23.847 -1.835 21.384 1.00 91.31 201 SER A C 1
ATOM 1518 O O . SER A 1 201 ? -24.207 -1.550 22.520 1.00 91.31 201 SER A O 1
ATOM 1520 N N . GLY A 1 202 ? -23.029 -1.041 20.686 1.00 90.38 202 GLY A N 1
ATOM 1521 C CA . GLY A 1 202 ? -22.420 0.190 21.199 1.00 90.38 202 GLY A CA 1
ATOM 1522 C C . GLY A 1 202 ? -21.116 -0.029 21.975 1.00 90.38 202 GLY A C 1
ATOM 1523 O O . GLY A 1 202 ? -20.447 0.938 22.332 1.00 90.38 202 GLY A O 1
ATOM 1524 N N . THR A 1 203 ? -20.710 -1.282 22.212 1.00 95.75 203 THR A N 1
ATOM 1525 C CA . THR A 1 203 ? -19.444 -1.598 22.887 1.00 95.75 203 THR A CA 1
ATOM 1526 C C . THR A 1 203 ? -18.252 -1.177 22.026 1.00 95.75 203 THR A C 1
ATOM 1528 O O . THR A 1 203 ? -18.180 -1.512 20.841 1.00 95.75 203 THR A O 1
ATOM 1531 N N . VAL A 1 204 ? -17.297 -0.482 22.645 1.00 97.88 204 VAL A N 1
ATOM 1532 C CA . VAL A 1 204 ? -16.002 -0.136 22.050 1.00 97.88 204 VAL A CA 1
ATOM 1533 C C . VAL A 1 204 ? -14.972 -1.165 22.508 1.00 97.88 204 VAL A C 1
ATOM 1535 O O . VAL A 1 204 ? -14.766 -1.350 23.705 1.00 97.88 204 VAL A O 1
ATOM 1538 N N . VAL A 1 205 ? -14.329 -1.838 21.560 1.00 98.12 205 VAL A N 1
ATOM 1539 C CA . VAL A 1 205 ? -13.235 -2.779 21.808 1.00 98.12 205 VAL A CA 1
ATOM 1540 C C . VAL A 1 205 ? -11.930 -2.106 21.417 1.00 98.12 205 VAL A C 1
ATOM 1542 O O . VAL A 1 205 ? -11.695 -1.852 20.236 1.00 98.12 205 VAL A O 1
ATOM 1545 N N . THR A 1 206 ? -11.089 -1.810 22.405 1.00 98.38 206 THR A N 1
ATOM 1546 C CA . THR A 1 206 ? -9.775 -1.201 22.179 1.00 98.38 206 THR A CA 1
ATOM 1547 C C . THR A 1 206 ? -8.851 -2.161 21.434 1.00 98.38 206 THR A C 1
ATOM 1549 O O . THR A 1 206 ? -8.741 -3.335 21.793 1.00 98.38 206 THR A O 1
ATOM 1552 N N . GLY A 1 207 ? -8.200 -1.661 20.384 1.00 97.94 207 GLY A N 1
ATOM 1553 C CA . GLY A 1 207 ? -7.267 -2.444 19.575 1.00 97.94 207 GLY A CA 1
ATOM 1554 C C . GLY A 1 207 ? -5.894 -2.614 20.226 1.00 97.94 207 GLY A C 1
ATOM 1555 O O . GLY A 1 207 ? -5.506 -1.856 21.116 1.00 97.94 207 GLY A O 1
ATOM 1556 N N . ALA A 1 208 ? -5.124 -3.586 19.733 1.00 97.62 208 ALA A N 1
ATOM 1557 C CA . ALA A 1 208 ? -3.703 -3.677 20.058 1.00 97.62 208 ALA A CA 1
ATOM 1558 C C . ALA A 1 208 ? -2.944 -2.484 19.452 1.00 97.62 208 ALA A C 1
ATOM 1560 O O . ALA A 1 208 ? -3.317 -1.986 18.389 1.00 97.62 208 ALA A O 1
ATOM 1561 N N . VAL A 1 209 ? -1.872 -2.046 20.116 1.00 98.12 209 VAL A N 1
ATOM 1562 C CA . VAL A 1 209 ? -0.986 -1.010 19.573 1.00 98.12 209 VAL A CA 1
ATOM 1563 C C . VAL A 1 209 ? 0.006 -1.658 18.615 1.00 98.12 209 VAL A C 1
ATOM 1565 O O . VAL A 1 209 ? 0.748 -2.564 18.993 1.00 98.12 209 VAL A O 1
ATOM 1568 N N . TRP A 1 210 ? 0.012 -1.180 17.380 1.00 98.44 210 TRP A N 1
ATOM 1569 C CA . TRP A 1 210 ? 0.958 -1.542 16.335 1.00 98.44 210 TRP A CA 1
ATOM 1570 C C . TRP A 1 210 ? 1.999 -0.447 16.170 1.00 98.44 210 TRP A C 1
ATOM 1572 O O . TRP A 1 210 ? 1.747 0.711 16.500 1.00 98.44 210 TRP A O 1
ATOM 1582 N N . HIS A 1 211 ? 3.167 -0.804 15.647 1.00 97.88 211 HIS A N 1
ATOM 1583 C CA . HIS A 1 211 ? 4.253 0.146 15.430 1.00 97.88 211 HIS A CA 1
ATOM 1584 C C . HIS A 1 211 ? 4.984 -0.115 14.117 1.00 97.88 211 HIS A C 1
ATOM 1586 O O . HIS A 1 211 ? 4.982 -1.238 13.616 1.00 97.88 211 HIS A O 1
ATOM 1592 N N . PHE A 1 212 ? 5.624 0.910 13.572 1.00 97.75 212 PHE A N 1
ATOM 1593 C CA . PHE A 1 212 ? 6.526 0.797 12.430 1.00 97.75 212 PHE A CA 1
ATOM 1594 C C . PHE A 1 212 ? 7.549 1.933 12.453 1.00 97.75 212 PHE A C 1
ATOM 1596 O O . PHE A 1 212 ? 7.340 2.942 13.124 1.00 97.75 212 PHE A O 1
ATOM 1603 N N . ALA A 1 213 ? 8.640 1.779 11.709 1.00 96.94 213 ALA A N 1
ATOM 1604 C CA . ALA A 1 213 ? 9.612 2.834 11.472 1.00 96.94 213 ALA A CA 1
ATOM 1605 C C . ALA A 1 213 ? 9.661 3.192 9.985 1.00 96.94 213 ALA A C 1
ATOM 1607 O O . ALA A 1 213 ? 9.759 2.320 9.116 1.00 96.94 213 ALA A O 1
ATOM 1608 N N . THR A 1 214 ? 9.597 4.483 9.688 1.00 96.31 214 THR A N 1
ATOM 1609 C CA . THR A 1 214 ? 9.745 5.005 8.325 1.00 96.31 214 THR A CA 1
ATOM 1610 C C . THR A 1 214 ? 11.194 4.933 7.860 1.00 96.31 214 THR A C 1
ATOM 1612 O O . THR A 1 214 ? 12.103 5.063 8.674 1.00 96.31 214 THR A O 1
ATOM 1615 N N . GLY A 1 215 ? 11.417 4.800 6.556 1.00 91.69 215 GLY A N 1
ATOM 1616 C CA . GLY A 1 215 ? 12.711 5.081 5.930 1.00 91.69 215 GLY A CA 1
ATOM 1617 C C . GLY A 1 215 ? 12.810 6.526 5.430 1.00 91.69 215 GLY A C 1
ATOM 1618 O O . GLY A 1 215 ? 12.090 7.416 5.881 1.00 91.69 215 GLY A O 1
ATOM 1619 N N . ASN A 1 216 ? 13.676 6.750 4.438 1.00 88.25 216 ASN A N 1
ATOM 1620 C CA . ASN A 1 216 ? 13.810 8.045 3.752 1.00 88.25 216 ASN A CA 1
ATOM 1621 C C . ASN A 1 216 ? 12.923 8.173 2.503 1.00 88.25 216 ASN A C 1
ATOM 1623 O O . ASN A 1 216 ? 12.762 9.272 1.975 1.00 88.25 216 ASN A O 1
ATOM 1627 N N . ALA A 1 217 ? 12.400 7.058 1.992 1.00 85.56 217 ALA A N 1
ATOM 1628 C CA . ALA A 1 217 ? 11.731 7.004 0.700 1.00 85.56 217 ALA A CA 1
ATOM 1629 C C . ALA A 1 217 ? 10.242 7.363 0.787 1.00 85.56 217 ALA A C 1
ATOM 1631 O O . ALA A 1 217 ? 9.598 7.260 1.836 1.00 85.56 217 ALA A O 1
ATOM 1632 N N . THR A 1 218 ? 9.691 7.754 -0.354 1.00 89.12 218 THR A N 1
ATOM 1633 C CA . THR A 1 218 ? 8.265 7.993 -0.554 1.00 89.12 218 THR A CA 1
ATOM 1634 C C . THR A 1 218 ? 7.775 7.041 -1.643 1.00 89.12 218 THR A C 1
ATOM 1636 O O . THR A 1 218 ? 8.427 6.879 -2.677 1.00 89.12 218 THR A O 1
ATOM 1639 N N . ALA A 1 219 ? 6.623 6.414 -1.426 1.00 88.56 219 ALA A N 1
ATOM 1640 C CA . ALA A 1 219 ? 6.015 5.527 -2.405 1.00 88.56 219 ALA A CA 1
ATOM 1641 C C . ALA A 1 219 ? 5.670 6.295 -3.683 1.00 88.56 219 ALA A C 1
ATOM 1643 O O . ALA A 1 219 ? 5.223 7.443 -3.610 1.00 88.56 219 ALA A O 1
ATOM 1644 N N . CYS A 1 220 ? 5.806 5.634 -4.834 1.00 83.81 220 CYS A N 1
ATOM 1645 C CA . CYS A 1 220 ? 5.515 6.192 -6.161 1.00 83.81 220 CYS A CA 1
ATOM 1646 C C . CYS A 1 220 ? 6.377 7.396 -6.577 1.00 83.81 220 CYS A C 1
ATOM 1648 O O . CYS A 1 220 ? 6.094 8.026 -7.593 1.00 83.81 220 CYS A O 1
ATOM 1650 N N . GLU A 1 221 ? 7.437 7.697 -5.822 1.00 75.38 221 GLU A N 1
ATOM 1651 C CA . GLU A 1 221 ? 8.497 8.626 -6.234 1.00 75.38 221 GLU A CA 1
ATOM 1652 C C . GLU A 1 221 ? 9.706 7.882 -6.833 1.00 75.38 221 GLU A C 1
ATOM 1654 O O . GLU A 1 221 ? 10.614 8.508 -7.380 1.00 75.38 221 GLU A O 1
ATOM 1659 N N . ILE A 1 222 ? 9.715 6.543 -6.768 1.00 57.12 222 ILE A N 1
ATOM 1660 C CA . ILE A 1 222 ? 10.723 5.706 -7.424 1.00 57.12 222 ILE A CA 1
ATOM 1661 C C . ILE A 1 222 ? 10.395 5.648 -8.922 1.00 57.12 222 ILE A C 1
ATOM 1663 O O . ILE A 1 222 ? 9.401 5.066 -9.343 1.00 57.12 222 ILE A O 1
ATOM 1667 N N . VAL A 1 223 ? 11.251 6.280 -9.719 1.00 47.75 223 VAL A N 1
ATOM 1668 C CA . VAL A 1 223 ? 11.289 6.240 -11.192 1.00 47.75 223 VAL A CA 1
ATOM 1669 C C . VAL A 1 223 ? 11.587 4.791 -11.649 1.00 47.75 223 VAL A C 1
ATOM 1671 O O . VAL A 1 223 ? 12.427 4.152 -11.013 1.00 47.75 223 VAL A O 1
ATOM 1674 N N . PRO A 1 224 ? 10.931 4.222 -12.689 1.00 49.19 224 PRO A N 1
ATOM 1675 C CA . PRO A 1 224 ? 10.584 4.803 -13.991 1.00 49.19 224 PRO A CA 1
ATOM 1676 C C . PRO A 1 224 ? 9.210 5.475 -13.931 1.00 49.19 224 PRO A C 1
ATOM 1678 O O . PRO A 1 224 ? 8.257 4.884 -13.441 1.00 49.19 224 PRO A O 1
ATOM 1681 N N . HIS A 1 225 ? 8.994 6.712 -14.379 1.00 37.00 225 HIS A N 1
ATOM 1682 C CA . HIS A 1 225 ? 9.308 7.337 -15.675 1.00 37.00 225 HIS A CA 1
ATOM 1683 C C . HIS A 1 225 ? 9.343 8.873 -15.489 1.00 37.00 225 HIS A C 1
ATOM 1685 O O . HIS A 1 225 ? 8.615 9.336 -14.604 1.00 37.00 225 HIS A O 1
ATOM 1691 N N . PRO A 1 226 ? 9.966 9.707 -16.349 1.00 43.97 226 PRO A N 1
ATOM 1692 C CA . PRO A 1 226 ? 11.163 9.584 -17.198 1.00 43.97 226 PRO A CA 1
ATOM 1693 C C . PRO A 1 226 ? 12.428 9.701 -16.313 1.00 43.97 226 PRO A C 1
ATOM 1695 O O . PRO A 1 226 ? 12.304 9.639 -15.087 1.00 43.97 226 PRO A O 1
ATOM 1698 N N . PRO A 1 227 ? 13.647 9.887 -16.855 1.00 48.53 227 PRO A N 1
ATOM 1699 C CA . PRO A 1 227 ? 14.666 10.611 -16.100 1.00 48.53 227 PRO A CA 1
ATOM 1700 C C . PRO A 1 227 ? 14.074 11.860 -15.443 1.00 48.53 227 PRO A C 1
ATOM 1702 O O . PRO A 1 227 ? 13.092 12.430 -15.911 1.00 48.53 227 PRO A O 1
ATOM 1705 N N . LYS A 1 228 ? 14.657 12.271 -14.319 1.00 51.38 228 LYS A N 1
ATOM 1706 C CA . LYS A 1 228 ? 14.302 13.533 -13.672 1.00 51.38 228 LYS A CA 1
ATOM 1707 C C . LYS A 1 228 ? 14.218 14.645 -14.732 1.00 51.38 228 LYS A C 1
ATOM 1709 O O . LYS A 1 228 ? 15.147 14.774 -15.526 1.00 51.38 228 LYS A O 1
ATOM 1714 N N . SER A 1 229 ? 13.142 15.438 -14.705 1.00 56.53 229 SER A N 1
ATOM 1715 C CA . SER A 1 229 ? 12.920 16.548 -15.639 1.00 56.53 229 SER A CA 1
ATOM 1716 C C . SER A 1 229 ? 14.197 17.372 -15.838 1.00 56.53 229 SER A C 1
ATOM 1718 O O . SER A 1 229 ? 14.729 17.902 -14.857 1.00 56.53 229 SER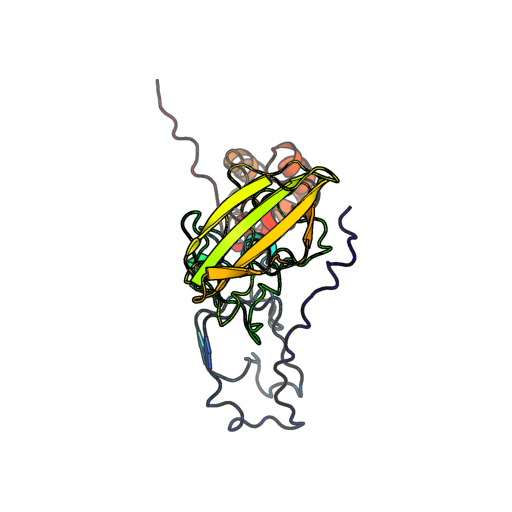 A O 1
ATOM 1720 N N . GLY A 1 230 ? 14.667 17.493 -17.080 1.00 63.84 230 GLY A N 1
ATOM 1721 C CA . GLY A 1 230 ? 15.859 18.276 -17.438 1.00 63.84 230 GLY A CA 1
ATOM 1722 C C . GLY A 1 230 ? 17.040 17.461 -17.970 1.00 63.84 230 GLY A C 1
ATOM 1723 O O . GLY A 1 230 ? 18.111 18.027 -18.184 1.00 63.84 230 GLY A O 1
ATOM 1724 N N . CYS A 1 231 ? 16.859 16.163 -18.221 1.00 76.50 231 CYS A N 1
ATOM 1725 C CA . CYS A 1 231 ? 17.934 15.287 -18.692 1.00 76.50 231 CYS A CA 1
ATOM 1726 C C . CYS A 1 231 ? 17.986 15.060 -20.198 1.00 76.50 231 CYS A C 1
ATOM 1728 O O . CYS A 1 231 ? 19.025 14.622 -20.688 1.00 76.50 231 CYS A O 1
ATOM 1730 N N . ALA A 1 232 ? 16.954 15.459 -20.948 1.00 78.00 232 ALA A N 1
ATOM 1731 C CA . ALA A 1 232 ? 16.932 15.327 -22.406 1.00 78.00 232 ALA A CA 1
ATOM 1732 C C . ALA A 1 232 ? 18.192 15.898 -23.087 1.00 78.00 232 ALA A C 1
ATOM 1734 O O . ALA A 1 232 ? 18.729 15.272 -23.996 1.00 78.00 232 ALA A O 1
ATOM 1735 N N . ALA A 1 233 ? 18.709 17.036 -22.608 1.00 81.19 233 ALA A N 1
ATOM 1736 C CA . ALA A 1 233 ? 19.928 17.642 -23.144 1.00 81.19 233 ALA A CA 1
ATOM 1737 C C . ALA A 1 233 ? 21.194 16.821 -22.835 1.00 81.19 233 ALA A C 1
ATOM 1739 O O . ALA A 1 233 ? 22.058 16.672 -23.696 1.00 81.19 233 ALA A O 1
ATOM 1740 N N . ALA A 1 234 ? 21.308 16.273 -21.621 1.00 85.31 234 ALA A N 1
ATOM 1741 C CA . ALA A 1 234 ? 22.430 15.417 -21.240 1.00 85.31 234 ALA A CA 1
ATOM 1742 C C . ALA A 1 234 ? 22.378 14.069 -21.976 1.00 85.31 234 ALA A C 1
ATOM 1744 O O . ALA A 1 234 ? 23.408 13.564 -22.412 1.00 85.31 234 ALA A O 1
ATOM 1745 N N . GLU A 1 235 ? 21.180 13.515 -22.161 1.00 85.56 235 GLU A N 1
ATOM 1746 C CA . GLU A 1 235 ? 20.932 12.317 -22.963 1.00 85.56 235 GLU A CA 1
ATOM 1747 C C . GLU A 1 235 ? 21.334 12.512 -24.421 1.00 85.56 235 GLU A C 1
ATOM 1749 O O . GLU A 1 235 ? 22.078 11.691 -24.946 1.00 85.56 235 GLU A O 1
ATOM 1754 N N . ASP A 1 236 ? 20.894 13.599 -25.065 1.00 86.44 236 ASP A N 1
ATOM 1755 C CA . ASP A 1 236 ? 21.264 13.892 -26.454 1.00 86.44 236 ASP A CA 1
ATOM 1756 C C . ASP A 1 236 ? 22.764 14.143 -26.606 1.00 86.44 236 ASP A C 1
ATOM 1758 O O . ASP A 1 236 ? 23.352 13.743 -27.607 1.00 86.44 236 ASP A O 1
ATOM 1762 N N . ALA A 1 237 ? 23.397 14.786 -25.622 1.00 89.50 237 ALA A N 1
ATOM 1763 C CA . ALA A 1 237 ? 24.825 15.077 -25.668 1.00 89.50 237 ALA A CA 1
ATOM 1764 C C . ALA A 1 237 ? 25.695 13.828 -25.457 1.00 89.50 237 ALA A C 1
ATOM 1766 O O . ALA A 1 237 ? 26.722 13.674 -26.117 1.00 89.50 237 ALA A O 1
ATOM 1767 N N . LEU A 1 238 ? 25.313 12.952 -24.524 1.00 91.31 238 LEU A N 1
ATOM 1768 C CA . LEU A 1 238 ? 26.135 11.814 -24.097 1.00 91.31 238 LEU A CA 1
ATOM 1769 C C . LEU A 1 238 ? 25.784 10.518 -24.834 1.00 91.31 238 LEU A C 1
ATOM 1771 O O . LEU A 1 238 ? 26.662 9.687 -25.056 1.00 91.31 238 LEU A O 1
ATOM 1775 N N . CYS A 1 239 ? 24.515 10.348 -25.209 1.00 90.25 239 CYS A N 1
ATOM 1776 C CA . CYS A 1 239 ? 23.968 9.169 -25.880 1.00 90.25 239 CYS A CA 1
ATOM 1777 C C . CYS A 1 239 ? 22.997 9.564 -27.015 1.00 90.25 239 CYS A C 1
ATOM 1779 O O . CYS A 1 239 ? 21.807 9.226 -26.965 1.00 90.25 239 CYS A O 1
ATOM 1781 N N . PRO A 1 240 ? 23.486 10.274 -28.053 1.00 90.12 240 PRO A N 1
ATOM 1782 C CA . PRO A 1 240 ? 22.652 10.850 -29.105 1.00 90.12 240 PRO A CA 1
ATOM 1783 C C . PRO A 1 240 ? 21.834 9.791 -29.842 1.00 90.12 240 PRO A C 1
ATOM 1785 O O . PRO A 1 240 ? 22.370 8.875 -30.466 1.00 90.12 240 PRO A O 1
ATOM 1788 N N . GLY A 1 241 ? 20.510 9.946 -29.802 1.00 84.62 241 GLY A N 1
ATOM 1789 C CA . GLY A 1 241 ? 19.582 9.080 -30.526 1.00 84.62 241 GLY A CA 1
ATOM 1790 C C . GLY A 1 241 ? 19.552 7.632 -30.039 1.00 84.62 241 GLY A C 1
ATOM 1791 O O . GLY A 1 241 ? 19.011 6.789 -30.744 1.00 84.62 241 GLY A O 1
ATOM 1792 N N . GLU A 1 242 ? 20.122 7.320 -28.876 1.00 85.94 242 GLU A N 1
ATOM 1793 C CA . GLU A 1 242 ? 20.128 5.961 -28.328 1.00 85.94 242 GLU A CA 1
ATOM 1794 C C . GLU A 1 242 ? 18.835 5.608 -27.581 1.00 85.94 242 GLU A C 1
ATOM 1796 O O . GLU A 1 242 ? 18.556 4.436 -27.349 1.00 85.94 242 GLU A O 1
ATOM 1801 N N . ALA A 1 243 ? 17.994 6.591 -27.260 1.00 82.12 243 ALA A N 1
ATOM 1802 C CA . ALA A 1 243 ? 16.710 6.348 -26.608 1.00 82.12 243 ALA A CA 1
ATOM 1803 C C . ALA A 1 243 ? 15.903 5.243 -27.320 1.00 82.12 243 ALA A C 1
ATOM 1805 O O . ALA A 1 243 ? 15.660 5.309 -28.525 1.00 82.12 243 ALA A O 1
ATOM 1806 N N . GLY A 1 244 ? 15.485 4.222 -26.572 1.00 74.00 244 GLY A N 1
ATOM 1807 C CA . GLY A 1 244 ? 14.704 3.098 -27.099 1.00 74.00 244 GLY A CA 1
ATOM 1808 C C . GLY A 1 244 ? 15.500 2.041 -27.880 1.00 74.00 244 GLY A C 1
ATOM 1809 O O . GLY A 1 244 ? 14.897 1.085 -28.362 1.00 74.00 244 GLY A O 1
ATOM 1810 N N . LYS A 1 245 ? 16.832 2.158 -28.005 1.00 82.50 245 LYS A N 1
ATOM 1811 C CA . LYS A 1 245 ? 17.681 1.181 -28.722 1.00 82.50 245 LYS A CA 1
ATOM 1812 C C . LYS A 1 245 ? 18.179 0.005 -27.867 1.00 82.50 245 LYS A C 1
ATOM 1814 O O . LYS A 1 245 ? 19.119 -0.691 -28.252 1.00 82.50 245 LYS A O 1
ATOM 1819 N N . GLY A 1 246 ? 17.582 -0.223 -26.700 1.00 78.38 246 GLY A N 1
ATOM 1820 C CA . GLY A 1 246 ? 17.881 -1.354 -25.824 1.00 78.38 246 GLY A CA 1
ATOM 1821 C C . GLY A 1 246 ? 19.353 -1.429 -25.415 1.00 78.38 246 GLY A C 1
ATOM 1822 O O . GLY A 1 246 ? 19.885 -0.499 -24.809 1.00 78.38 246 GLY A O 1
ATOM 1823 N N . ASP A 1 247 ? 20.027 -2.530 -25.749 1.00 78.38 247 ASP A N 1
ATOM 1824 C CA . ASP A 1 247 ? 21.401 -2.797 -25.307 1.00 78.38 247 ASP A CA 1
ATOM 1825 C C . ASP A 1 247 ? 22.434 -1.782 -25.815 1.00 78.38 247 ASP A C 1
ATOM 1827 O O . ASP A 1 247 ? 23.386 -1.474 -25.094 1.00 78.38 247 ASP A O 1
ATOM 1831 N N . ALA A 1 248 ? 22.238 -1.220 -27.013 1.00 81.50 248 ALA A N 1
ATOM 1832 C CA . ALA A 1 248 ? 23.122 -0.187 -27.558 1.00 81.50 248 ALA A CA 1
ATOM 1833 C C . ALA A 1 248 ? 23.107 1.071 -26.673 1.00 81.50 248 ALA A C 1
ATOM 1835 O O . ALA A 1 248 ? 24.151 1.577 -26.247 1.00 81.50 248 ALA A O 1
ATOM 1836 N N . CYS A 1 249 ? 21.910 1.475 -26.260 1.00 84.25 249 CYS A N 1
ATOM 1837 C CA . CYS A 1 249 ? 21.736 2.549 -25.304 1.00 84.25 249 CYS A CA 1
ATOM 1838 C C . CYS A 1 249 ? 22.275 2.197 -23.926 1.00 84.25 249 CYS A C 1
ATOM 1840 O O . CYS A 1 249 ? 22.973 3.006 -23.316 1.00 84.25 249 CYS A O 1
ATOM 1842 N N . ARG A 1 250 ? 22.009 0.984 -23.431 1.00 84.81 250 ARG A N 1
ATOM 1843 C CA . ARG A 1 250 ? 22.519 0.537 -22.131 1.00 84.81 250 ARG A CA 1
ATOM 1844 C C . ARG A 1 250 ? 24.040 0.634 -22.080 1.00 84.81 250 ARG A C 1
ATOM 1846 O O . ARG A 1 250 ? 24.579 1.139 -21.097 1.00 84.81 250 ARG A O 1
ATOM 1853 N N . ALA A 1 251 ? 24.729 0.186 -23.127 1.00 84.25 251 ALA A N 1
ATOM 1854 C CA . ALA A 1 251 ? 26.179 0.296 -23.233 1.00 84.25 251 ALA A CA 1
ATOM 1855 C C . ALA A 1 251 ? 26.638 1.762 -23.175 1.00 84.25 251 ALA A C 1
ATOM 1857 O O . ALA A 1 251 ? 27.555 2.088 -22.418 1.00 84.25 251 ALA A O 1
ATOM 1858 N N . CYS A 1 252 ? 25.949 2.656 -23.890 1.00 91.12 252 CYS A N 1
ATOM 1859 C CA . CYS A 1 252 ? 26.233 4.088 -23.850 1.00 91.12 252 CYS A CA 1
ATOM 1860 C C . CYS A 1 252 ? 26.042 4.697 -22.450 1.00 91.12 252 CYS A C 1
ATOM 1862 O O . CYS A 1 252 ? 26.902 5.427 -21.954 1.00 91.12 252 CYS A O 1
ATOM 1864 N N . VAL A 1 253 ? 24.946 4.359 -21.771 1.00 87.00 253 VAL A N 1
ATOM 1865 C CA . VAL A 1 253 ? 24.651 4.846 -20.418 1.00 87.00 253 VAL A CA 1
ATOM 1866 C C . VAL A 1 253 ? 25.663 4.333 -19.398 1.00 87.00 253 VAL A C 1
ATOM 1868 O O . VAL A 1 253 ? 26.041 5.064 -18.484 1.00 87.00 253 VAL A O 1
ATOM 1871 N N . LEU A 1 254 ? 26.131 3.089 -19.538 1.00 84.44 254 LEU A N 1
ATOM 1872 C CA . LEU A 1 254 ? 27.180 2.540 -18.677 1.00 84.44 254 LEU A CA 1
ATOM 1873 C C . LEU A 1 254 ? 28.504 3.291 -18.858 1.00 84.44 254 LEU A C 1
ATOM 1875 O O . LEU A 1 254 ? 29.137 3.631 -17.858 1.00 84.44 254 LEU A O 1
ATOM 1879 N N . ALA A 1 255 ? 28.879 3.600 -20.101 1.00 90.62 255 ALA A N 1
ATOM 1880 C CA . ALA A 1 255 ? 30.083 4.368 -20.416 1.00 90.62 255 ALA A CA 1
ATOM 1881 C C . ALA A 1 255 ? 30.018 5.815 -19.891 1.00 90.62 255 ALA A C 1
ATOM 1883 O O . ALA A 1 255 ? 31.010 6.331 -19.382 1.00 90.62 255 ALA A O 1
ATOM 1884 N N . ASN A 1 256 ? 28.841 6.445 -19.939 1.00 92.69 256 ASN A N 1
ATOM 1885 C CA . ASN A 1 256 ? 28.632 7.838 -19.526 1.00 92.69 256 ASN A CA 1
ATOM 1886 C C . ASN A 1 256 ? 28.021 7.984 -18.124 1.00 92.69 256 ASN A C 1
ATOM 1888 O O . ASN A 1 256 ? 27.549 9.058 -17.745 1.00 92.69 256 ASN A O 1
ATOM 1892 N N . SER A 1 257 ? 28.029 6.909 -17.332 1.00 85.19 257 SER A N 1
ATOM 1893 C CA . SER A 1 257 ? 27.323 6.847 -16.052 1.00 85.19 257 SER A CA 1
ATOM 1894 C C . SER A 1 257 ? 27.700 7.970 -15.075 1.00 85.19 257 SER A C 1
ATOM 1896 O O . SER A 1 257 ? 26.782 8.518 -14.467 1.00 85.19 257 SER A O 1
ATOM 1898 N N . PRO A 1 258 ? 28.983 8.347 -14.896 1.00 85.69 258 PRO A N 1
ATOM 1899 C CA . PRO A 1 258 ? 29.339 9.448 -14.001 1.00 85.69 258 PRO A CA 1
ATOM 1900 C C . PRO A 1 258 ? 28.782 10.796 -14.472 1.00 85.69 258 PRO A C 1
ATOM 1902 O O . PRO A 1 258 ? 28.268 11.562 -13.665 1.00 85.69 258 PRO A O 1
ATOM 1905 N N . ALA A 1 259 ? 28.821 11.064 -15.780 1.00 88.19 259 ALA A N 1
ATOM 1906 C CA . ALA A 1 259 ? 28.356 12.322 -16.360 1.00 88.19 259 ALA A CA 1
ATOM 1907 C C . ALA A 1 259 ? 26.827 12.460 -16.285 1.00 88.19 259 ALA A C 1
ATOM 1909 O O . ALA A 1 259 ? 26.322 13.506 -15.882 1.00 88.19 259 ALA A O 1
ATOM 1910 N N . LEU A 1 260 ? 26.090 11.384 -16.583 1.00 85.19 260 LEU A N 1
ATOM 1911 C CA . LEU A 1 260 ? 24.630 11.343 -16.435 1.00 85.19 260 LEU A CA 1
ATOM 1912 C C . LEU A 1 260 ? 24.198 11.481 -14.966 1.00 85.19 260 LEU A C 1
ATOM 1914 O O . LEU A 1 260 ? 23.192 12.124 -14.667 1.00 85.19 260 LEU A O 1
ATOM 1918 N N . GLN A 1 261 ? 24.982 10.934 -14.036 1.00 84.31 261 GLN A N 1
ATOM 1919 C CA . GLN A 1 261 ? 24.748 11.108 -12.605 1.00 84.31 261 GLN A CA 1
ATOM 1920 C C . GLN A 1 261 ? 25.010 12.556 -12.154 1.00 84.31 261 GLN A C 1
ATOM 1922 O O . GLN A 1 261 ? 24.207 13.119 -11.413 1.00 84.31 261 GLN A O 1
ATO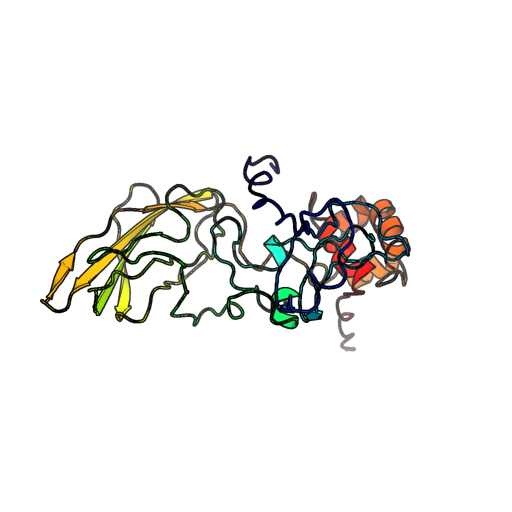M 1927 N N . SER A 1 262 ? 26.089 13.190 -12.625 1.00 83.00 262 SER A N 1
ATOM 1928 C CA . SER A 1 262 ? 26.381 14.609 -12.359 1.00 83.00 262 SER A CA 1
ATOM 1929 C C . SER A 1 262 ? 25.341 15.556 -12.963 1.00 83.00 262 SER A C 1
ATOM 1931 O O . SER A 1 262 ? 25.044 16.585 -12.364 1.00 83.00 262 SER A O 1
ATOM 1933 N N . ALA A 1 263 ? 24.747 15.189 -14.102 1.00 81.56 263 ALA A N 1
ATOM 1934 C CA . ALA A 1 263 ? 23.619 15.898 -14.707 1.00 81.56 263 ALA A CA 1
ATOM 1935 C C . ALA A 1 263 ? 22.296 15.710 -13.935 1.00 81.56 263 ALA A C 1
ATOM 1937 O O . ALA A 1 263 ? 21.291 16.335 -14.262 1.00 81.56 263 ALA A O 1
ATOM 1938 N N . GLY A 1 264 ? 22.283 14.870 -12.894 1.00 77.88 264 GLY A N 1
ATOM 1939 C CA . GLY A 1 264 ? 21.110 14.628 -12.062 1.00 77.88 264 GLY A CA 1
ATOM 1940 C C . GLY A 1 264 ? 20.090 13.666 -12.673 1.00 77.88 264 GLY A C 1
ATOM 1941 O O . GLY A 1 264 ? 18.968 13.602 -12.169 1.00 77.88 264 GLY A O 1
ATOM 1942 N N . CYS A 1 265 ? 20.462 12.907 -13.710 1.00 76.56 265 CYS A N 1
ATOM 1943 C CA . CYS A 1 265 ? 19.554 11.983 -14.400 1.00 76.56 265 CYS A CA 1
ATOM 1944 C C . CYS A 1 265 ? 19.220 10.740 -13.587 1.00 76.56 265 CYS A C 1
ATOM 1946 O O . CYS A 1 265 ? 18.152 10.152 -13.746 1.00 76.56 265 CYS A O 1
ATOM 1948 N N . PHE A 1 266 ? 20.111 10.374 -12.673 1.00 70.88 266 PHE A N 1
ATOM 1949 C CA . PHE A 1 266 ? 19.886 9.381 -11.635 1.00 70.88 266 PHE A CA 1
ATOM 1950 C C . PHE A 1 266 ? 20.852 9.632 -10.474 1.00 70.88 266 PHE A C 1
ATOM 1952 O O . PHE A 1 266 ? 21.854 10.328 -10.629 1.00 70.88 266 PHE A O 1
ATOM 1959 N N . VAL A 1 267 ? 20.562 9.063 -9.305 1.00 69.69 267 VAL A N 1
ATOM 1960 C CA . VAL A 1 267 ? 21.478 9.067 -8.158 1.00 69.69 267 VAL A CA 1
ATOM 1961 C C . VAL A 1 267 ? 22.295 7.773 -8.132 1.00 69.69 267 VAL A C 1
ATOM 1963 O O . VAL A 1 267 ? 21.974 6.797 -8.817 1.00 69.69 267 VAL A O 1
ATOM 1966 N N . ALA A 1 268 ? 23.379 7.750 -7.353 1.00 68.50 268 ALA A N 1
ATOM 1967 C CA . ALA A 1 268 ? 24.175 6.539 -7.172 1.00 68.50 268 ALA A CA 1
ATOM 1968 C C . ALA A 1 268 ? 23.272 5.363 -6.756 1.00 68.50 268 ALA A C 1
ATOM 1970 O O . ALA A 1 268 ? 22.452 5.496 -5.851 1.00 68.50 268 ALA A O 1
ATOM 1971 N N . GLY A 1 269 ? 23.413 4.221 -7.430 1.00 60.41 269 GLY A N 1
ATOM 1972 C CA . GLY A 1 269 ? 22.609 3.024 -7.158 1.00 60.41 269 GLY A CA 1
ATOM 1973 C C . GLY A 1 269 ? 21.267 2.946 -7.896 1.00 60.41 269 GLY A C 1
ATOM 1974 O O . GLY A 1 269 ? 20.711 1.858 -7.982 1.00 60.41 269 GLY A O 1
ATOM 1975 N N . THR A 1 270 ? 20.777 4.025 -8.524 1.00 60.62 270 THR A N 1
ATOM 1976 C CA . THR A 1 270 ? 19.503 4.017 -9.281 1.00 60.62 270 THR A CA 1
ATOM 1977 C C . THR A 1 270 ? 19.700 4.036 -10.798 1.00 60.62 270 THR A C 1
ATOM 1979 O O . THR A 1 270 ? 18.786 4.345 -11.551 1.00 60.62 270 THR A O 1
ATOM 1982 N N . ARG A 1 271 ? 20.898 3.708 -11.295 1.00 74.50 271 ARG A N 1
ATOM 1983 C CA . ARG A 1 271 ? 21.190 3.691 -12.741 1.00 74.50 271 ARG A CA 1
ATOM 1984 C C . ARG A 1 271 ? 20.331 2.688 -13.510 1.00 74.50 271 ARG A C 1
ATOM 1986 O O . ARG A 1 271 ? 20.001 2.928 -14.666 1.00 74.50 271 ARG A O 1
ATOM 1993 N N . HIS A 1 272 ? 20.001 1.557 -12.885 1.00 62.84 272 HIS A N 1
ATOM 1994 C CA . HIS A 1 272 ? 19.204 0.516 -13.527 1.00 62.84 272 HIS A CA 1
ATOM 1995 C C . HIS A 1 272 ? 17.857 1.066 -14.010 1.00 62.84 272 HIS A C 1
ATOM 1997 O O . HIS A 1 272 ? 17.503 0.863 -15.164 1.00 62.84 272 HIS A O 1
ATOM 2003 N N . THR A 1 273 ? 17.174 1.868 -13.192 1.00 63.00 273 THR A N 1
ATOM 2004 C CA . THR A 1 273 ? 15.868 2.438 -13.549 1.00 63.00 273 THR A CA 1
ATOM 2005 C C . THR A 1 273 ? 15.959 3.459 -14.685 1.00 63.00 273 THR A C 1
ATOM 2007 O O . THR A 1 273 ? 15.075 3.503 -15.541 1.00 63.00 273 THR A O 1
ATOM 2010 N N . PHE A 1 274 ? 17.053 4.225 -14.751 1.00 72.19 274 PHE A N 1
ATOM 2011 C CA . PHE A 1 274 ? 17.336 5.117 -15.877 1.00 72.19 274 PHE A CA 1
ATOM 2012 C C . PHE A 1 274 ? 17.586 4.338 -17.175 1.00 72.19 274 PHE A C 1
ATOM 2014 O O . PHE A 1 274 ? 17.011 4.681 -18.204 1.00 72.19 274 PHE A O 1
ATOM 2021 N N . ILE A 1 275 ? 18.380 3.261 -17.129 1.00 74.69 275 ILE A N 1
ATOM 2022 C CA . ILE A 1 275 ? 18.604 2.379 -18.286 1.00 74.69 275 ILE A CA 1
ATOM 2023 C C . ILE A 1 275 ? 17.270 1.792 -18.766 1.00 74.69 275 ILE A C 1
ATOM 2025 O O . ILE A 1 275 ? 16.969 1.858 -19.952 1.00 74.69 275 ILE A O 1
ATOM 2029 N N . GLU A 1 276 ? 16.433 1.281 -17.866 1.00 67.38 276 GLU A N 1
ATOM 2030 C CA . GLU A 1 276 ? 15.132 0.714 -18.239 1.00 67.38 276 GLU A CA 1
ATOM 2031 C C . GLU A 1 276 ? 14.210 1.739 -18.912 1.00 67.38 276 GLU A C 1
ATOM 2033 O O . GLU A 1 276 ? 13.617 1.456 -19.954 1.00 67.38 276 GLU A O 1
ATOM 2038 N N . GLY A 1 277 ? 14.116 2.954 -18.365 1.00 69.50 277 GLY A N 1
ATOM 2039 C CA . GLY A 1 277 ? 13.290 4.021 -18.932 1.00 69.50 277 GLY A CA 1
ATOM 2040 C C . GLY A 1 277 ? 13.820 4.560 -20.264 1.00 69.50 277 GLY A C 1
ATOM 2041 O O . GLY A 1 277 ? 13.107 4.571 -21.268 1.00 69.50 277 GLY A O 1
ATOM 2042 N N . PHE A 1 278 ? 15.075 4.996 -20.289 1.00 77.62 278 PHE A N 1
ATOM 2043 C CA . PHE A 1 278 ? 15.667 5.652 -21.453 1.00 77.62 278 PHE A CA 1
ATOM 2044 C C . PHE A 1 278 ? 15.986 4.650 -22.572 1.00 77.62 278 PHE A C 1
ATOM 2046 O O . PHE A 1 278 ? 15.625 4.868 -23.730 1.00 77.62 278 PHE A O 1
ATOM 2053 N N . CYS A 1 279 ? 16.603 3.514 -22.240 1.00 78.88 279 CYS A N 1
ATOM 2054 C CA . CYS A 1 279 ? 17.136 2.589 -23.236 1.00 78.88 279 CYS A CA 1
ATOM 2055 C C . CYS A 1 279 ? 16.126 1.588 -23.759 1.00 78.88 279 CYS A C 1
ATOM 2057 O O . CYS A 1 279 ? 16.071 1.381 -24.967 1.00 78.88 279 CYS A O 1
ATOM 2059 N N . TYR A 1 280 ? 15.311 0.990 -22.896 1.00 66.62 280 TYR A N 1
ATOM 2060 C CA . TYR A 1 280 ? 14.374 -0.045 -23.335 1.00 66.62 280 TYR A CA 1
ATOM 2061 C C . TYR A 1 280 ? 12.963 0.492 -23.608 1.00 66.62 280 TYR A C 1
ATOM 2063 O O . TYR A 1 280 ? 12.225 -0.119 -24.377 1.00 66.62 280 TYR A O 1
ATOM 2071 N N . ARG A 1 281 ? 12.587 1.651 -23.043 1.00 63.25 281 ARG A N 1
ATOM 2072 C CA . ARG A 1 281 ? 11.258 2.264 -23.256 1.00 63.25 281 ARG A CA 1
ATOM 2073 C C . ARG A 1 281 ? 11.278 3.538 -24.103 1.00 63.25 281 ARG A C 1
ATOM 2075 O O . ARG A 1 281 ? 10.209 4.029 -24.452 1.00 63.25 281 ARG A O 1
ATOM 2082 N N . GLY A 1 282 ? 12.456 4.088 -24.417 1.00 66.38 282 GLY A N 1
ATOM 2083 C CA . GLY A 1 282 ? 12.579 5.347 -25.162 1.00 66.38 282 GLY A CA 1
ATOM 2084 C C . GLY A 1 282 ? 11.930 6.539 -24.455 1.00 66.38 282 GLY A C 1
ATOM 2085 O O . GLY A 1 282 ? 11.555 7.510 -25.109 1.00 66.38 282 GLY A O 1
ATOM 2086 N N . ALA A 1 283 ? 11.754 6.459 -23.132 1.00 64.25 283 ALA A N 1
ATOM 2087 C CA . ALA A 1 283 ? 11.121 7.509 -22.351 1.00 64.25 283 ALA A CA 1
ATOM 2088 C C . ALA A 1 283 ? 12.080 8.698 -22.241 1.00 64.25 283 ALA A C 1
ATOM 2090 O O . ALA A 1 283 ? 13.121 8.601 -21.592 1.00 64.25 283 ALA A O 1
ATOM 2091 N N . ARG A 1 284 ? 11.711 9.808 -22.881 1.00 64.25 284 ARG A N 1
ATOM 2092 C CA . ARG A 1 284 ? 12.437 11.078 -22.839 1.00 64.25 284 ARG A CA 1
ATOM 2093 C C . ARG A 1 284 ? 11.526 12.170 -22.305 1.00 64.25 284 ARG A C 1
ATOM 2095 O O . ARG A 1 284 ? 10.320 12.146 -22.561 1.00 64.25 284 ARG A O 1
ATOM 2102 N N . ASP A 1 285 ? 12.104 13.138 -21.607 1.00 62.75 285 ASP A N 1
ATOM 2103 C CA . ASP A 1 285 ? 11.405 14.392 -21.346 1.00 62.75 285 ASP A CA 1
ATOM 2104 C C . ASP A 1 285 ? 11.070 15.081 -22.677 1.00 62.75 285 ASP A C 1
ATOM 2106 O O . ASP A 1 285 ? 11.855 15.037 -23.630 1.00 62.75 285 ASP A O 1
ATOM 2110 N N . ALA A 1 286 ? 9.925 15.764 -22.744 1.00 48.75 286 ALA A N 1
ATOM 2111 C CA . ALA A 1 286 ? 9.705 16.729 -23.813 1.00 48.75 286 ALA A CA 1
ATOM 2112 C C . ALA A 1 286 ? 10.770 17.829 -23.692 1.00 48.75 286 ALA A C 1
ATOM 2114 O O . ALA A 1 286 ? 11.004 18.343 -22.594 1.00 48.75 286 ALA A O 1
ATOM 2115 N N . ALA A 1 287 ? 11.418 18.187 -24.806 1.00 44.19 287 ALA A N 1
ATOM 2116 C CA . ALA A 1 287 ? 12.334 19.322 -24.829 1.00 44.19 287 ALA A CA 1
ATOM 2117 C C . ALA A 1 287 ? 11.623 20.552 -24.232 1.00 44.19 287 ALA A C 1
ATOM 2119 O O . ALA A 1 287 ? 10.437 20.751 -24.526 1.00 44.19 287 ALA A O 1
ATOM 2120 N N . PRO A 1 288 ? 12.293 21.365 -23.393 1.00 40.78 288 PRO A N 1
ATOM 2121 C CA . PRO A 1 288 ? 11.689 22.592 -22.900 1.00 40.78 288 PRO A CA 1
ATOM 2122 C C . PRO A 1 288 ? 11.227 23.403 -24.109 1.00 40.78 288 PRO A C 1
ATOM 2124 O O . PRO A 1 288 ? 12.017 23.681 -25.013 1.00 40.78 288 PRO A O 1
ATOM 2127 N N . SER A 1 289 ? 9.931 23.722 -24.157 1.00 35.88 289 SER A N 1
ATOM 2128 C CA . SER A 1 289 ? 9.372 24.558 -25.211 1.00 35.88 289 SER A CA 1
ATOM 2129 C C . SER A 1 289 ? 10.159 25.859 -25.223 1.00 35.88 289 SER A C 1
ATOM 2131 O O . SER A 1 289 ? 10.141 26.604 -24.241 1.00 35.88 289 SER A O 1
ATOM 2133 N N . THR A 1 290 ? 10.876 26.118 -26.312 1.00 36.06 290 THR A N 1
ATOM 2134 C CA . THR A 1 290 ? 11.515 27.404 -26.554 1.00 36.06 290 THR A CA 1
ATOM 2135 C C . THR A 1 290 ? 10.408 28.428 -26.752 1.00 36.06 290 THR A C 1
ATOM 2137 O O . THR A 1 290 ? 9.971 28.677 -27.876 1.00 36.06 290 THR A O 1
ATOM 2140 N N . THR A 1 291 ? 9.903 28.991 -25.658 1.00 32.97 291 THR A N 1
ATOM 2141 C CA . THR A 1 291 ? 9.130 30.225 -25.714 1.00 32.97 291 THR A CA 1
ATOM 2142 C C . THR A 1 291 ? 10.115 31.297 -26.157 1.00 32.97 291 THR A C 1
ATOM 2144 O O . THR A 1 291 ? 10.928 31.778 -25.370 1.00 32.97 291 THR A O 1
ATOM 2147 N N . SER A 1 292 ? 10.120 31.564 -27.462 1.00 31.95 292 SER A N 1
ATOM 2148 C CA . SER A 1 292 ? 10.773 32.737 -28.029 1.00 31.95 292 SER A CA 1
ATOM 2149 C C . SER A 1 292 ? 10.164 33.986 -27.392 1.00 31.95 292 SER A C 1
ATOM 2151 O O . SER A 1 292 ? 8.963 34.004 -27.119 1.00 31.95 292 SER A O 1
ATOM 2153 N N . MET A 1 293 ? 11.041 34.960 -27.143 1.00 35.09 293 MET A N 1
ATOM 2154 C CA . MET A 1 293 ? 10.790 36.281 -26.551 1.00 35.09 293 MET A CA 1
ATOM 2155 C C . MET A 1 293 ? 9.531 36.974 -27.067 1.00 35.09 293 MET A C 1
ATOM 2157 O O . MET A 1 293 ? 9.264 36.864 -28.286 1.00 35.09 293 MET A O 1
#

Foldseek 3Di:
DPPPCLVVVPVPQPALEPPDQDDDLVVFAADEAEQAEGQEYEYDYDDDPDPPDDRGYHYYLYQYQDYPVRPHHHDDQLLQFFCVSQPRRAGEPPHSSQVSVHDDHHHDDPPDFDDDDDDDAAAFFWADWGSFFAAEAAAQFDKTFIRQHPQFQKKWKWKDWDPDDTDTDDIGGSRGGIGTDPDGHDAQTKMKMWMWGQGPVRDTRTGDIGMYTHHPHHGNPQDDDDQDPPCQVVCCVQPNPQFQQQPSSVVSCVVCVVVSCVSRSDDPPSSSRNCSRGHNVSHDDDDPPPPDD

Secondary structure (DSSP, 8-state):
----TTTT------------SS--SSTTSS-EEES-EEEEE---SS--SSSSPPPSSEEES-EEEEETTS-SPP--HHHHEEEGGGTEEEEPTTSHHHHHT-SSSPPP-TT-------SPPPSSS-EEEESPTTEEEE-TT-EEEEEPPTTEEEEEEEEEETTSPPEEEEEEETT--EEE-SSPPPTT-EEEEEEEEEETTS-EEPPPPEEEEE-S--TT-S--SSSSTT-HHHHHHHSTT-TT-THHHHHHHHHTHHHHHHTTSS-TT-HHHHIIIIIIT---PPPP-----

pLDDT: mean 77.7, std 20.59, range [28.47, 98.75]

Sequence (293 aa):
DHTSALDDLATVSAGVGAGTKTFDPRANAKSNFARNVFDFAAIIGAQCPKQPCALPGTWSGNLIGANQSGTDTPFDIRAELRDPYHRDFRPCPRSLVANRSAGAYPVYSPSDATYWLPGRRERIAASSPLPPSGSIGVHRNTDLIFRPARAAVAYSVWFGAGSGPLQHLKDLDGGSNVVHTTAPLDANAEYRWRVDCRIASGTVVTGAVWHFATGNATACEIVPHPPKSGCAAAEDALCPGEAGKGDACRACVLANSPALQSAGCFVAGTRHTFIEGFCYRGARDAAPSTTSM

Organism: NCBI:txid156174

Radius of gyration: 22.95 Å; chains: 1; bounding box: 54×72×54 Å